Protein AF-A0A7C4C3L4-F1 (afdb_monomer_lite)

Structure (mmCIF, N/CA/C/O backbone):
data_AF-A0A7C4C3L4-F1
#
_entry.id   AF-A0A7C4C3L4-F1
#
loop_
_atom_site.group_PDB
_atom_site.id
_atom_site.type_symbol
_atom_site.label_atom_id
_atom_site.label_alt_id
_atom_site.label_comp_id
_atom_site.label_asym_id
_atom_site.label_entity_id
_atom_site.label_seq_id
_atom_site.pdbx_PDB_ins_code
_atom_site.Cartn_x
_atom_site.Cartn_y
_atom_site.Cartn_z
_atom_site.occupancy
_atom_site.B_iso_or_equiv
_atom_site.auth_seq_id
_atom_site.auth_comp_id
_atom_site.auth_asym_id
_atom_site.auth_atom_id
_atom_site.pdbx_PDB_model_num
ATOM 1 N N . MET A 1 1 ? 24.833 -6.394 -20.345 1.00 86.25 1 MET A N 1
ATOM 2 C CA . MET A 1 1 ? 25.361 -5.513 -19.273 1.00 86.25 1 MET A CA 1
ATOM 3 C C . MET A 1 1 ? 24.580 -5.797 -17.994 1.00 86.25 1 MET A C 1
ATOM 5 O O . MET A 1 1 ? 23.490 -6.349 -18.097 1.00 86.25 1 MET A O 1
ATOM 9 N N . LYS A 1 2 ? 25.102 -5.505 -16.797 1.00 94.12 2 LYS A N 1
ATOM 10 C CA . LYS A 1 2 ? 24.379 -5.805 -15.547 1.00 94.12 2 LYS A CA 1
ATOM 11 C C . LYS A 1 2 ? 23.429 -4.659 -15.186 1.00 94.12 2 LYS A C 1
ATOM 13 O O . LYS A 1 2 ? 23.844 -3.502 -15.165 1.00 94.12 2 LYS A O 1
ATOM 18 N N . CYS A 1 3 ? 22.164 -4.959 -14.901 1.00 95.06 3 CYS A N 1
ATOM 19 C CA . CYS A 1 3 ? 21.180 -3.950 -14.520 1.00 95.06 3 CYS A CA 1
ATOM 20 C C . CYS A 1 3 ? 21.350 -3.500 -13.059 1.00 95.06 3 CYS A C 1
ATOM 22 O O . CYS A 1 3 ? 21.380 -4.336 -12.158 1.00 95.06 3 CYS A O 1
ATOM 24 N N . ARG A 1 4 ? 21.362 -2.185 -12.802 1.00 93.88 4 ARG A N 1
ATOM 25 C CA . ARG A 1 4 ? 21.450 -1.596 -11.453 1.00 93.88 4 ARG A CA 1
ATOM 26 C C . ARG A 1 4 ? 20.210 -1.774 -10.584 1.00 93.88 4 ARG A C 1
ATOM 28 O O . ARG A 1 4 ? 20.298 -1.570 -9.384 1.00 93.88 4 ARG A O 1
ATOM 35 N N . VAL A 1 5 ? 19.057 -2.127 -11.142 1.00 92.12 5 VAL A N 1
ATOM 36 C CA . VAL A 1 5 ? 17.835 -2.337 -10.346 1.00 92.12 5 VAL A CA 1
ATOM 37 C C . VAL A 1 5 ? 17.670 -3.816 -10.022 1.00 92.12 5 VAL A C 1
ATOM 39 O O . VAL A 1 5 ? 17.575 -4.186 -8.859 1.00 92.12 5 VAL A O 1
ATOM 42 N N . CYS A 1 6 ? 17.674 -4.678 -11.044 1.00 90.69 6 CYS A N 1
ATOM 43 C CA . CYS A 1 6 ? 17.430 -6.105 -10.851 1.00 90.69 6 CYS A CA 1
ATOM 44 C C . CYS A 1 6 ? 18.675 -6.977 -10.676 1.00 90.69 6 CYS A C 1
ATOM 46 O O . CYS A 1 6 ? 18.546 -8.159 -10.371 1.00 90.69 6 CYS A O 1
ATOM 48 N N . GLY A 1 7 ? 19.872 -6.446 -10.930 1.00 91.94 7 GLY A N 1
ATOM 49 C CA . GLY A 1 7 ? 21.123 -7.206 -10.877 1.00 91.94 7 GLY A CA 1
ATOM 50 C C . GLY A 1 7 ? 21.314 -8.221 -12.009 1.00 91.94 7 GLY A C 1
ATOM 51 O O . GLY A 1 7 ? 22.346 -8.887 -12.045 1.00 91.94 7 GLY A O 1
ATOM 52 N N . GLN A 1 8 ? 20.360 -8.350 -12.936 1.00 92.44 8 GLN A N 1
ATOM 53 C CA . GLN A 1 8 ? 20.428 -9.310 -14.039 1.00 92.44 8 GLN A CA 1
ATOM 54 C C . GLN A 1 8 ? 21.234 -8.782 -15.219 1.00 92.44 8 GLN A C 1
ATOM 56 O O . GLN A 1 8 ? 21.276 -7.578 -15.472 1.00 92.44 8 GLN A O 1
ATOM 61 N N . ASN A 1 9 ? 21.807 -9.703 -15.993 1.00 94.31 9 ASN A N 1
ATOM 62 C CA . ASN A 1 9 ? 22.462 -9.378 -17.253 1.00 94.31 9 ASN A CA 1
ATOM 63 C C . ASN A 1 9 ? 21.421 -9.234 -18.366 1.00 94.31 9 ASN A C 1
ATOM 65 O O . ASN A 1 9 ? 20.885 -10.235 -18.837 1.00 94.31 9 ASN A O 1
ATOM 69 N N . LYS A 1 10 ? 21.139 -7.993 -18.762 1.00 92.81 10 LYS A N 1
ATOM 70 C CA . LYS A 1 10 ? 20.165 -7.629 -19.797 1.00 92.81 10 LYS A CA 1
ATOM 71 C C . LYS A 1 10 ? 20.668 -6.431 -20.602 1.00 92.81 10 LYS A C 1
ATOM 73 O O . LYS A 1 10 ? 21.589 -5.727 -20.174 1.00 92.81 10 LYS A O 1
ATOM 78 N N . ASP A 1 11 ? 20.071 -6.226 -21.766 1.00 92.62 11 ASP A N 1
ATOM 79 C CA . ASP A 1 11 ? 20.232 -4.983 -22.514 1.00 92.62 11 ASP A CA 1
ATOM 80 C C . ASP A 1 11 ? 19.373 -3.882 -21.887 1.00 92.62 11 ASP A C 1
ATOM 82 O O . ASP A 1 11 ? 18.443 -4.148 -21.116 1.00 92.62 11 ASP A O 1
ATOM 86 N N . GLY A 1 12 ? 19.750 -2.635 -22.145 1.00 93.62 12 GLY A N 1
ATOM 87 C CA . GLY A 1 12 ? 19.123 -1.487 -21.519 1.00 93.62 12 GLY A CA 1
ATOM 88 C C . GLY A 1 12 ? 19.868 -0.189 -21.781 1.00 93.62 12 GLY A C 1
ATOM 89 O O . GLY A 1 12 ? 20.824 -0.143 -22.556 1.00 93.62 12 GLY A O 1
ATOM 90 N N . ILE A 1 13 ? 19.422 0.860 -21.101 1.00 94.38 13 ILE A N 1
ATOM 91 C CA . ILE A 1 13 ? 19.986 2.205 -21.201 1.00 94.38 13 ILE A CA 1
ATOM 92 C C . ILE A 1 13 ? 21.163 2.310 -20.232 1.00 94.38 13 ILE A C 1
ATOM 94 O O . ILE A 1 13 ? 21.079 1.814 -19.105 1.00 94.38 13 ILE A O 1
ATOM 98 N N . ASP A 1 14 ? 22.244 2.970 -20.651 1.00 95.50 14 ASP A N 1
ATOM 99 C CA . ASP A 1 14 ? 23.355 3.313 -19.763 1.00 95.50 14 ASP A CA 1
ATOM 100 C C . ASP A 1 14 ? 22.834 4.008 -18.496 1.00 95.50 14 ASP A C 1
ATOM 102 O O . ASP A 1 14 ? 22.018 4.934 -18.553 1.00 95.50 14 ASP A O 1
ATOM 106 N N . PHE A 1 15 ? 23.282 3.544 -17.329 1.00 93.88 15 PHE A N 1
ATOM 107 C CA . PHE A 1 15 ? 22.742 4.028 -16.066 1.00 93.88 15 PHE A CA 1
ATOM 108 C C . PHE A 1 15 ? 23.000 5.524 -15.865 1.00 93.88 15 PHE A C 1
ATOM 110 O O . PHE A 1 15 ? 22.128 6.210 -15.337 1.00 93.88 15 PHE A O 1
ATOM 117 N N . ASN A 1 16 ? 24.150 6.043 -16.304 1.00 92.44 16 ASN A N 1
ATOM 118 C CA . ASN A 1 16 ? 24.488 7.459 -16.154 1.00 92.44 16 ASN A CA 1
ATOM 119 C C . ASN A 1 16 ? 23.657 8.347 -17.087 1.00 92.44 16 ASN A C 1
ATOM 121 O O . ASN A 1 16 ? 23.403 9.502 -16.756 1.00 92.44 16 ASN A O 1
ATOM 125 N N . GLN A 1 17 ? 23.213 7.815 -18.228 1.00 93.88 17 GLN A N 1
ATOM 126 C CA . GLN A 1 17 ? 22.274 8.503 -19.120 1.00 93.88 17 GLN A CA 1
ATOM 127 C C . GLN A 1 17 ? 20.845 8.499 -18.568 1.00 93.88 17 GLN A C 1
ATOM 129 O O . GLN A 1 17 ? 20.110 9.470 -18.738 1.00 93.88 17 GLN A O 1
ATOM 134 N N . TRP A 1 18 ? 20.440 7.412 -17.909 1.00 93.12 18 TRP A N 1
ATOM 135 C CA . TRP A 1 18 ? 19.096 7.285 -17.350 1.00 93.12 18 TRP A CA 1
ATOM 136 C C . TRP A 1 18 ? 18.914 8.041 -16.026 1.00 93.12 18 TRP A C 1
ATOM 138 O O . TRP A 1 18 ? 17.863 8.646 -15.783 1.00 93.12 18 TRP A O 1
ATOM 148 N N . VAL A 1 19 ? 19.909 7.985 -15.137 1.00 91.06 19 VAL A N 1
ATOM 149 C CA . VAL A 1 19 ? 19.786 8.510 -13.777 1.00 91.06 19 VAL A CA 1
ATOM 150 C C . VAL A 1 19 ? 19.770 10.037 -13.773 1.00 91.06 19 VAL A C 1
ATOM 152 O O . VAL A 1 19 ? 20.640 10.713 -14.316 1.00 91.06 19 VAL A O 1
ATOM 155 N N . LYS A 1 20 ? 18.762 10.610 -13.115 1.00 88.88 20 LYS A N 1
ATOM 156 C CA . LYS A 1 20 ? 18.655 12.062 -12.929 1.00 88.88 20 LYS A CA 1
ATOM 157 C C . LYS A 1 20 ? 19.462 12.500 -11.711 1.00 88.88 20 LYS A C 1
ATOM 159 O O . LYS A 1 20 ? 19.537 11.775 -10.724 1.00 88.88 20 LYS A O 1
ATOM 164 N N . GLN A 1 21 ? 19.939 13.745 -11.718 1.00 87.25 21 GLN A N 1
ATOM 165 C CA . GLN A 1 21 ? 20.621 14.349 -10.561 1.00 87.25 21 GLN A CA 1
ATOM 166 C C . GLN A 1 21 ? 19.771 14.336 -9.277 1.00 87.25 21 GLN A C 1
ATOM 168 O O . GLN A 1 21 ? 20.309 14.319 -8.178 1.00 87.25 21 GLN A O 1
ATOM 173 N N . THR A 1 22 ? 18.443 14.317 -9.409 1.00 86.25 22 THR A N 1
ATOM 174 C CA . THR A 1 22 ? 17.491 14.285 -8.290 1.00 86.25 22 THR A CA 1
ATOM 175 C C . THR A 1 22 ? 17.218 12.881 -7.745 1.00 86.25 22 THR A C 1
ATOM 177 O O . THR A 1 22 ? 16.401 12.732 -6.840 1.00 86.25 22 THR A O 1
ATOM 180 N N . PHE A 1 23 ? 17.814 11.831 -8.314 1.00 86.50 23 PHE A N 1
ATOM 181 C CA . PHE A 1 23 ? 17.646 10.475 -7.805 1.00 86.50 23 PHE A CA 1
ATOM 182 C C . PHE A 1 23 ? 18.411 10.329 -6.487 1.00 86.50 23 PHE A C 1
ATOM 184 O O . PHE A 1 23 ? 19.600 10.612 -6.438 1.00 86.50 23 PHE A O 1
ATOM 191 N N . THR A 1 24 ? 17.742 9.899 -5.418 1.00 86.25 24 THR A N 1
ATOM 192 C CA . THR A 1 24 ? 18.345 9.802 -4.075 1.00 86.25 24 THR A CA 1
ATOM 193 C C . THR A 1 24 ? 18.495 8.370 -3.567 1.00 86.25 24 THR A C 1
ATOM 195 O O . THR A 1 24 ? 19.222 8.144 -2.609 1.00 86.25 24 THR A O 1
ATOM 198 N N . ASN A 1 25 ? 17.862 7.391 -4.217 1.00 86.56 25 ASN A N 1
ATOM 199 C CA . ASN A 1 25 ? 17.752 6.016 -3.715 1.00 86.56 25 ASN A CA 1
ATOM 200 C C . ASN A 1 25 ? 18.867 5.099 -4.237 1.00 86.56 25 ASN A C 1
ATOM 202 O O . ASN A 1 25 ? 18.602 3.979 -4.677 1.00 86.56 25 ASN A O 1
ATOM 206 N N . TYR A 1 26 ? 20.104 5.598 -4.280 1.00 87.94 26 TYR A N 1
ATOM 207 C CA . TYR A 1 26 ? 21.253 4.819 -4.758 1.00 87.94 26 TYR A CA 1
ATOM 208 C C . TYR A 1 26 ? 21.553 3.613 -3.861 1.00 87.94 26 TYR A C 1
ATOM 210 O O . TYR A 1 26 ? 22.056 2.605 -4.344 1.00 87.94 26 TYR A O 1
ATOM 218 N N . ASP A 1 27 ? 21.204 3.705 -2.580 1.00 88.62 27 ASP A N 1
ATOM 219 C CA . ASP A 1 27 ? 21.307 2.645 -1.575 1.00 88.62 27 ASP A CA 1
ATOM 220 C C . ASP A 1 27 ? 20.425 1.425 -1.881 1.00 88.62 27 ASP A C 1
ATOM 222 O O . ASP A 1 27 ? 20.717 0.321 -1.427 1.00 88.62 27 ASP A O 1
ATOM 226 N N . LEU A 1 28 ? 19.368 1.611 -2.676 1.00 86.44 28 LEU A N 1
ATOM 227 C CA . LEU A 1 28 ? 18.453 0.548 -3.093 1.00 86.44 28 LEU A CA 1
ATOM 228 C C . LEU A 1 28 ? 18.854 -0.107 -4.422 1.00 86.44 28 LEU A C 1
ATOM 230 O O . LEU A 1 28 ? 18.155 -1.001 -4.898 1.00 86.44 28 LEU A O 1
ATOM 234 N N . LEU A 1 29 ? 19.942 0.352 -5.043 1.00 89.44 29 LEU A N 1
ATOM 235 C CA . LEU A 1 29 ? 20.434 -0.170 -6.311 1.00 89.44 29 LEU A CA 1
ATOM 236 C C . LEU A 1 29 ? 21.562 -1.185 -6.108 1.00 89.44 29 LEU A C 1
ATOM 238 O O . LEU A 1 29 ? 22.341 -1.140 -5.159 1.00 89.44 29 LEU A O 1
ATOM 242 N N . VAL A 1 30 ? 21.688 -2.080 -7.078 1.00 86.12 30 VAL A N 1
ATOM 243 C CA . VAL A 1 30 ? 22.818 -2.988 -7.242 1.00 86.12 30 VAL A CA 1
ATOM 244 C C . VAL A 1 30 ? 24.022 -2.176 -7.737 1.00 86.12 30 VAL A C 1
ATOM 246 O O . VAL A 1 30 ? 24.064 -1.736 -8.888 1.00 86.12 30 VAL A O 1
ATOM 249 N N . GLY A 1 31 ? 24.981 -1.938 -6.838 1.00 79.62 31 GLY A N 1
ATOM 250 C CA . GLY A 1 31 ? 26.066 -0.964 -7.024 1.00 79.62 31 GLY A CA 1
ATOM 251 C C . GLY A 1 31 ? 27.085 -1.270 -8.130 1.00 79.62 31 GLY A C 1
ATOM 252 O O . GLY A 1 31 ? 27.805 -0.365 -8.539 1.00 79.62 31 GLY A O 1
ATOM 253 N N . ASP A 1 32 ? 27.139 -2.502 -8.636 1.00 87.88 32 ASP A N 1
ATOM 254 C CA . ASP A 1 32 ? 28.059 -2.956 -9.691 1.00 87.88 32 ASP A CA 1
ATOM 255 C C . ASP A 1 32 ? 27.385 -3.121 -11.068 1.00 87.88 32 ASP A C 1
ATOM 257 O O . ASP A 1 32 ? 27.941 -3.762 -11.955 1.00 87.88 32 ASP A O 1
ATOM 261 N N . GLY A 1 33 ? 26.167 -2.601 -11.253 1.00 90.56 33 GLY A N 1
ATOM 262 C CA . GLY A 1 33 ? 25.530 -2.559 -12.572 1.00 90.56 33 GLY A CA 1
ATOM 263 C C . GLY A 1 33 ? 25.969 -1.356 -13.412 1.00 90.56 33 GLY A C 1
ATOM 264 O O . GLY A 1 33 ? 26.406 -0.341 -12.877 1.00 90.56 33 GLY A O 1
ATOM 265 N N . ASP A 1 34 ? 25.758 -1.429 -14.722 1.00 93.75 34 ASP A N 1
ATOM 266 C CA . ASP A 1 34 ? 26.117 -0.366 -15.679 1.00 93.75 34 ASP A CA 1
ATOM 267 C C . ASP A 1 34 ? 24.906 0.169 -16.450 1.00 93.75 34 ASP A C 1
ATOM 269 O O . ASP A 1 34 ? 24.967 1.240 -17.046 1.00 93.75 34 ASP A O 1
ATOM 273 N N . VAL A 1 35 ? 23.779 -0.550 -16.422 1.00 95.75 35 VAL A N 1
ATOM 274 C CA . VAL A 1 35 ? 22.568 -0.195 -17.176 1.00 95.75 35 VAL A CA 1
ATOM 275 C C . VAL A 1 35 ? 21.314 -0.227 -16.311 1.00 95.75 35 VAL A C 1
ATOM 277 O O . VAL A 1 35 ? 21.295 -0.816 -15.229 1.00 95.75 35 VAL A O 1
ATOM 280 N N . ILE A 1 36 ? 20.223 0.343 -16.808 1.00 95.00 36 ILE A N 1
ATOM 281 C CA . ILE A 1 36 ? 18.866 -0.031 -16.407 1.00 95.00 36 ILE A CA 1
ATOM 282 C C . ILE A 1 36 ? 18.219 -0.820 -17.548 1.00 95.00 36 ILE A C 1
ATOM 284 O O . ILE A 1 36 ? 18.166 -0.341 -18.677 1.00 95.00 36 ILE A O 1
ATOM 288 N N . CYS A 1 37 ? 17.765 -2.048 -17.282 1.00 95.00 37 CYS A N 1
ATOM 289 C CA . CYS A 1 37 ? 17.075 -2.834 -18.304 1.00 95.00 37 CYS A CA 1
ATOM 290 C C . CYS A 1 37 ? 15.656 -2.307 -18.536 1.00 95.00 37 CYS A C 1
ATOM 292 O O . CYS A 1 37 ? 15.067 -1.707 -17.631 1.00 95.00 37 CYS A O 1
ATOM 294 N N . ASP A 1 38 ? 15.094 -2.587 -19.712 1.00 93.06 38 ASP A N 1
ATOM 295 C CA . ASP A 1 38 ? 13.759 -2.115 -20.104 1.00 93.06 38 ASP A CA 1
ATOM 296 C C . ASP A 1 38 ? 12.668 -2.518 -19.096 1.00 93.06 38 ASP A C 1
ATOM 298 O O . ASP A 1 38 ? 11.835 -1.693 -18.719 1.00 93.06 38 ASP A O 1
ATOM 302 N N . ASP A 1 39 ? 12.729 -3.747 -18.568 1.00 91.88 39 ASP A N 1
ATOM 303 C CA . ASP A 1 39 ? 11.781 -4.247 -17.559 1.00 91.88 39 ASP A CA 1
ATOM 304 C C . ASP A 1 39 ? 11.782 -3.406 -16.275 1.00 91.88 39 ASP A C 1
ATOM 306 O O . ASP A 1 39 ? 10.749 -3.216 -15.632 1.00 91.88 39 ASP A O 1
ATOM 310 N N . CYS A 1 40 ? 12.959 -2.935 -15.858 1.00 93.06 40 CYS A N 1
ATOM 311 C CA . CYS A 1 40 ? 13.093 -2.101 -14.673 1.00 93.06 40 CYS A CA 1
ATOM 312 C C . CYS A 1 40 ? 12.737 -0.651 -14.988 1.00 93.06 40 CYS A C 1
ATOM 314 O O . CYS A 1 40 ? 12.027 -0.032 -14.198 1.00 93.06 40 CYS A O 1
ATOM 316 N N . ALA A 1 41 ? 13.184 -0.131 -16.136 1.00 93.56 41 ALA A N 1
ATOM 317 C CA . ALA A 1 41 ? 12.902 1.228 -16.590 1.00 93.56 41 ALA A CA 1
ATOM 318 C C . ALA A 1 41 ? 11.395 1.490 -16.720 1.00 93.56 41 ALA A C 1
ATOM 320 O O . ALA A 1 41 ? 10.932 2.570 -16.352 1.00 93.56 41 ALA A O 1
ATOM 321 N N . PHE A 1 42 ? 10.626 0.478 -17.130 1.00 93.88 42 PHE A N 1
ATOM 322 C CA . PHE A 1 42 ? 9.166 0.511 -17.199 1.00 93.88 42 PHE A CA 1
ATOM 323 C C . PHE A 1 42 ? 8.500 1.046 -15.918 1.00 93.88 42 PHE A C 1
ATOM 325 O O . PHE A 1 42 ? 7.612 1.894 -15.979 1.00 93.88 42 PHE A O 1
ATOM 332 N N . TRP A 1 43 ? 8.959 0.620 -14.737 1.00 93.88 43 TRP A N 1
ATOM 333 C CA . TRP A 1 43 ? 8.375 1.038 -13.453 1.00 93.88 43 TRP A CA 1
ATOM 334 C C . TRP A 1 43 ? 8.712 2.480 -13.049 1.00 93.88 43 TRP A C 1
ATOM 336 O O . TRP A 1 43 ? 8.125 3.025 -12.106 1.00 93.88 43 TRP A O 1
ATOM 346 N N . PHE A 1 44 ? 9.647 3.109 -13.762 1.00 93.19 44 PHE A N 1
ATOM 347 C CA . PHE A 1 44 ? 10.031 4.504 -13.580 1.00 93.19 44 PHE A CA 1
ATOM 348 C C . PHE A 1 44 ? 9.374 5.450 -14.588 1.00 93.19 44 PHE A C 1
ATOM 350 O O . PHE A 1 44 ? 9.616 6.657 -14.537 1.00 93.19 44 PHE A O 1
ATOM 357 N N . ASP A 1 45 ? 8.522 4.929 -15.472 1.00 92.44 45 ASP A N 1
ATOM 358 C CA . ASP A 1 45 ? 7.916 5.720 -16.531 1.00 92.44 45 ASP A CA 1
ATOM 359 C C . ASP A 1 45 ? 6.999 6.829 -15.977 1.00 92.44 45 ASP A C 1
ATOM 361 O O . ASP A 1 45 ? 6.140 6.628 -15.107 1.00 92.44 45 ASP A O 1
ATOM 365 N N . GLN A 1 46 ? 7.219 8.038 -16.490 1.00 92.44 46 GLN A N 1
ATOM 366 C CA . GLN A 1 46 ? 6.506 9.264 -16.133 1.00 92.44 46 GLN A CA 1
ATOM 367 C C . GLN A 1 46 ? 5.428 9.631 -17.164 1.00 92.44 46 GLN A C 1
ATOM 369 O O . GLN A 1 46 ? 4.661 10.569 -16.942 1.00 92.44 46 GLN A O 1
ATOM 374 N N . ALA A 1 47 ? 5.368 8.914 -18.284 1.00 94.19 47 ALA A N 1
ATOM 375 C CA . ALA A 1 47 ? 4.398 9.104 -19.351 1.00 94.19 47 ALA A CA 1
ATOM 376 C C . ALA A 1 47 ? 4.039 7.745 -19.978 1.00 94.19 47 ALA A C 1
ATOM 378 O O . ALA A 1 47 ? 4.199 7.535 -21.176 1.00 94.19 47 ALA A O 1
ATOM 379 N N . SER A 1 48 ? 3.521 6.826 -19.159 1.00 95.62 48 SER A N 1
ATOM 380 C CA . SER A 1 48 ? 3.194 5.468 -19.590 1.00 95.62 48 SER A CA 1
ATOM 381 C C . SER A 1 48 ? 1.875 5.403 -20.358 1.00 95.62 48 SER A C 1
ATOM 383 O O . SER A 1 48 ? 0.791 5.597 -19.793 1.00 95.62 48 SER A O 1
ATOM 385 N N . GLU A 1 49 ? 1.972 5.072 -21.646 1.00 95.00 49 GLU A N 1
ATOM 386 C CA . GLU A 1 49 ? 0.830 4.734 -22.506 1.00 95.00 49 GLU A CA 1
ATOM 387 C C . GLU A 1 49 ? 0.194 3.389 -22.129 1.00 95.00 49 GLU A C 1
ATOM 389 O O . GLU A 1 49 ? -1.009 3.190 -22.286 1.00 95.00 49 GLU A O 1
ATOM 394 N N . GLU A 1 50 ? 0.989 2.446 -21.626 1.00 93.69 50 GLU A N 1
ATOM 395 C CA . GLU A 1 50 ? 0.482 1.141 -21.197 1.00 93.69 50 GLU A CA 1
ATOM 396 C C . GLU A 1 50 ? -0.428 1.299 -19.974 1.00 93.69 50 GLU A C 1
ATOM 398 O O . GLU A 1 50 ? -1.557 0.802 -19.949 1.00 93.69 50 GLU A O 1
ATOM 403 N N . LEU A 1 51 ? 0.024 2.074 -18.983 1.00 94.56 51 LEU A N 1
ATOM 404 C CA . LEU A 1 51 ? -0.796 2.423 -17.829 1.00 94.56 51 LEU A CA 1
ATOM 405 C C . LEU A 1 51 ? -2.064 3.160 -18.266 1.00 94.56 51 LEU A C 1
ATOM 407 O O . LEU A 1 51 ? -3.152 2.811 -17.816 1.00 94.56 51 LEU A O 1
ATOM 411 N N . GLN A 1 52 ? -1.935 4.129 -19.177 1.00 94.88 52 GLN A N 1
ATOM 412 C CA . GLN A 1 52 ? -3.062 4.867 -19.745 1.00 94.88 52 GLN A CA 1
ATOM 413 C C . GLN A 1 52 ? -4.137 3.937 -20.323 1.00 94.88 52 GLN A C 1
ATOM 415 O O . GLN A 1 52 ? -5.311 4.098 -19.986 1.00 94.88 52 GLN A O 1
ATOM 420 N N . LYS A 1 53 ? -3.745 2.965 -21.158 1.00 94.06 53 LYS A N 1
ATOM 421 C CA . LYS A 1 53 ? -4.666 1.988 -21.762 1.00 94.06 53 LYS A CA 1
ATOM 422 C C . LYS A 1 53 ? -5.376 1.160 -20.694 1.00 94.06 53 LYS A C 1
ATOM 424 O O . LYS A 1 53 ? -6.589 0.989 -20.765 1.00 94.06 53 LYS A O 1
ATOM 429 N N . ARG A 1 54 ? -4.644 0.703 -19.674 1.00 93.88 54 ARG A N 1
ATOM 430 C CA . ARG A 1 54 ? -5.194 -0.121 -18.584 1.00 93.88 54 ARG A CA 1
ATOM 431 C C . ARG A 1 54 ? -6.167 0.629 -17.681 1.00 93.88 54 ARG A C 1
ATOM 433 O O . ARG A 1 54 ? -7.125 0.031 -17.203 1.00 93.88 54 ARG A O 1
ATOM 440 N N . VAL A 1 55 ? -5.928 1.916 -17.432 1.00 93.31 55 VAL A N 1
ATOM 441 C CA . VAL A 1 55 ? -6.799 2.734 -16.568 1.00 93.31 55 VAL A CA 1
ATOM 442 C C . VAL A 1 55 ? -7.851 3.537 -17.340 1.00 93.31 55 VAL A C 1
ATOM 444 O O . VAL A 1 55 ? -8.636 4.249 -16.716 1.00 93.31 55 VAL A O 1
ATOM 447 N N . GLY A 1 56 ? -7.872 3.441 -18.675 1.00 92.81 56 GLY A N 1
ATOM 448 C CA . GLY A 1 56 ? -8.848 4.115 -19.533 1.00 92.81 56 GLY A CA 1
ATOM 449 C C . GLY A 1 56 ? -8.797 5.642 -19.433 1.00 92.81 56 GLY A C 1
ATOM 450 O O . GLY A 1 56 ? -9.836 6.281 -19.290 1.00 92.81 56 GLY A O 1
ATOM 451 N N . LYS A 1 57 ? -7.595 6.233 -19.434 1.00 92.69 57 LYS A N 1
ATOM 452 C CA . LYS A 1 57 ? -7.402 7.695 -19.354 1.00 92.69 57 LYS A CA 1
ATOM 453 C C . LYS A 1 57 ? -6.999 8.292 -20.703 1.00 92.69 57 LYS A C 1
ATOM 455 O O . LYS A 1 57 ? -6.401 7.626 -21.541 1.00 92.69 57 LYS A O 1
ATOM 460 N N . ASP A 1 58 ? -7.253 9.586 -20.883 1.00 91.31 58 ASP A N 1
ATOM 461 C CA . ASP A 1 58 ? -6.970 10.281 -22.153 1.00 91.31 58 ASP A CA 1
ATOM 462 C C . ASP A 1 58 ? -5.496 10.652 -22.339 1.00 91.31 58 ASP A C 1
ATOM 464 O O . ASP A 1 58 ? -5.053 10.934 -23.450 1.00 91.31 58 ASP A O 1
ATOM 468 N N . LYS A 1 59 ? -4.724 10.680 -21.248 1.00 93.88 59 LYS A N 1
ATOM 469 C CA . LYS A 1 59 ? -3.318 11.100 -21.249 1.00 93.88 59 LYS A CA 1
ATOM 470 C C . LYS A 1 59 ? -2.418 10.009 -20.676 1.00 93.88 59 LYS A C 1
ATOM 472 O O . LYS A 1 59 ? -2.864 9.305 -19.762 1.00 93.88 59 LYS A O 1
ATOM 477 N N . PRO A 1 60 ? -1.151 9.926 -21.116 1.00 94.81 60 PRO A N 1
ATOM 478 C CA . PRO A 1 60 ? -0.151 9.080 -20.483 1.00 94.81 60 PRO A CA 1
ATOM 479 C C . PRO A 1 60 ? -0.069 9.327 -18.977 1.00 94.81 60 PRO A C 1
ATOM 481 O O . PRO A 1 60 ? -0.193 10.461 -18.506 1.00 94.81 60 PRO A O 1
ATOM 484 N N . GLN A 1 61 ? 0.098 8.250 -18.215 1.00 95.88 61 GLN A N 1
ATOM 485 C CA . GLN A 1 61 ? 0.035 8.282 -16.756 1.00 95.88 61 GLN A CA 1
ATOM 486 C C . GLN A 1 61 ? 1.415 8.038 -16.139 1.00 95.88 61 GLN A C 1
ATOM 488 O O . GLN A 1 61 ? 2.242 7.316 -16.690 1.00 95.88 61 GLN A O 1
ATOM 493 N N . ARG A 1 62 ? 1.662 8.619 -14.964 1.00 95.00 62 ARG A N 1
ATOM 494 C CA . ARG A 1 62 ? 2.885 8.377 -14.186 1.00 95.00 62 ARG A CA 1
ATOM 495 C C . ARG A 1 62 ? 2.726 7.104 -13.369 1.00 95.00 62 ARG A C 1
ATOM 497 O O . ARG A 1 62 ? 1.757 7.013 -12.617 1.00 95.00 62 ARG A O 1
ATOM 504 N N . MET A 1 63 ? 3.690 6.183 -13.443 1.00 94.50 63 MET A N 1
ATOM 505 C CA . MET A 1 63 ? 3.644 4.931 -12.671 1.00 94.50 63 MET A CA 1
ATOM 506 C C . MET A 1 63 ? 3.478 5.198 -11.172 1.00 94.50 63 MET A C 1
ATOM 508 O O . MET A 1 63 ? 2.547 4.707 -10.551 1.00 94.50 63 MET A O 1
ATOM 512 N N . GLN A 1 64 ? 4.297 6.092 -10.616 1.00 94.06 64 GLN A N 1
ATOM 513 C CA . GLN A 1 64 ? 4.289 6.454 -9.193 1.00 94.06 64 GLN A CA 1
ATOM 514 C C . GLN A 1 64 ? 2.931 6.903 -8.627 1.00 94.06 64 GLN A C 1
ATOM 516 O O . GLN A 1 64 ? 2.732 6.797 -7.422 1.00 94.06 64 GLN A O 1
ATOM 521 N N . ASN A 1 65 ? 1.997 7.381 -9.460 1.00 94.44 65 ASN A N 1
ATOM 522 C CA . ASN A 1 65 ? 0.687 7.855 -9.005 1.00 94.44 65 ASN A CA 1
ATOM 523 C C . ASN A 1 65 ? -0.279 6.713 -8.645 1.00 94.44 65 ASN A C 1
ATOM 525 O O . ASN A 1 65 ? -1.348 6.972 -8.088 1.00 94.44 65 ASN A O 1
ATOM 529 N N . TYR A 1 66 ? 0.059 5.473 -8.993 1.00 96.12 66 TYR A N 1
ATOM 530 C CA . TYR A 1 66 ? -0.813 4.319 -8.836 1.00 96.12 66 TYR A CA 1
ATOM 531 C C . TYR A 1 66 ? -0.217 3.316 -7.853 1.00 96.12 66 TYR A C 1
ATOM 533 O O . TYR A 1 66 ? 0.993 3.196 -7.674 1.00 96.12 66 TYR A O 1
ATOM 541 N N . SER A 1 67 ? -1.107 2.569 -7.212 1.00 97.44 67 SER A N 1
ATOM 542 C CA . SER A 1 67 ? -0.743 1.316 -6.566 1.00 97.44 67 SER A CA 1
ATOM 543 C C . SER A 1 67 ? -0.686 0.221 -7.628 1.00 97.44 67 SER A C 1
ATOM 545 O O . SER A 1 67 ? -1.509 0.201 -8.544 1.00 97.44 67 SER A O 1
ATOM 547 N N . HIS A 1 68 ? 0.265 -0.697 -7.522 1.00 97.69 68 HIS A N 1
ATOM 548 C CA . HIS A 1 68 ? 0.467 -1.770 -8.488 1.00 97.69 68 HIS A CA 1
ATOM 549 C C . HIS A 1 68 ? 0.369 -3.120 -7.792 1.00 97.69 68 HIS A C 1
ATOM 551 O O . HIS A 1 68 ? 1.048 -3.365 -6.793 1.00 97.69 68 HIS A O 1
ATOM 557 N N . PHE A 1 69 ? -0.456 -3.996 -8.355 1.00 97.56 69 PHE A N 1
ATOM 558 C CA . PHE A 1 69 ? -0.611 -5.371 -7.908 1.00 97.56 69 PHE A CA 1
ATOM 559 C C . PHE A 1 69 ? -0.283 -6.331 -9.046 1.00 97.56 69 PHE A C 1
ATOM 561 O O . PHE A 1 69 ? -0.553 -6.019 -10.205 1.00 97.56 69 PHE A O 1
ATOM 568 N N . ILE A 1 70 ? 0.280 -7.491 -8.724 1.00 96.12 70 ILE A N 1
ATOM 569 C CA . ILE A 1 70 ? 0.401 -8.615 -9.655 1.00 96.12 70 ILE A CA 1
ATOM 570 C C . ILE A 1 70 ? -0.307 -9.808 -9.030 1.00 96.12 70 ILE A C 1
ATOM 572 O O . ILE A 1 70 ? 0.056 -10.224 -7.930 1.00 96.12 70 ILE A O 1
ATOM 576 N N . LEU A 1 71 ? -1.311 -10.347 -9.715 1.00 94.38 71 LEU A N 1
ATOM 577 C CA . LEU A 1 71 ? -2.082 -11.501 -9.261 1.00 94.38 71 LEU A CA 1
ATOM 578 C C . LEU A 1 71 ? -2.235 -12.485 -10.420 1.00 94.38 71 LEU A C 1
ATOM 580 O O . LEU A 1 71 ? -2.754 -12.120 -11.469 1.00 94.38 71 LEU A O 1
ATOM 584 N N . GLY A 1 72 ? -1.754 -13.719 -10.248 1.00 91.06 72 GLY A N 1
ATOM 585 C CA . GLY A 1 72 ? -1.783 -14.727 -11.314 1.00 91.06 72 GLY A CA 1
ATOM 586 C C . GLY A 1 72 ? -1.034 -14.278 -12.574 1.00 91.06 72 GLY A C 1
ATOM 587 O O . GLY A 1 72 ? -1.502 -14.514 -13.683 1.00 91.06 72 GLY A O 1
ATOM 588 N N . GLY A 1 73 ? 0.084 -13.566 -12.406 1.00 90.69 73 GLY A N 1
ATOM 589 C CA . GLY A 1 73 ? 0.834 -12.947 -13.504 1.00 90.69 73 GLY A CA 1
ATOM 590 C C . GLY A 1 73 ? 0.190 -11.712 -14.156 1.00 90.69 73 GLY A C 1
ATOM 591 O O . GLY A 1 73 ? 0.840 -11.063 -14.976 1.00 90.69 73 GLY A O 1
ATOM 592 N N . GLU A 1 74 ? -1.039 -11.333 -13.796 1.00 93.31 74 GLU A N 1
ATOM 593 C CA . GLU A 1 74 ? -1.696 -10.145 -14.342 1.00 93.31 74 GLU A CA 1
ATOM 594 C C . GLU A 1 74 ? -1.330 -8.890 -13.545 1.00 93.31 74 GLU A C 1
ATOM 596 O O . GLU A 1 74 ? -1.487 -8.842 -12.324 1.00 93.31 74 GLU A O 1
ATOM 601 N N . TRP A 1 75 ? -0.880 -7.843 -14.242 1.00 95.69 75 TRP A N 1
ATOM 602 C CA . TRP A 1 75 ? -0.630 -6.538 -13.636 1.00 95.69 75 TRP A CA 1
ATOM 603 C C . TRP A 1 75 ? -1.906 -5.690 -13.534 1.00 95.69 75 TRP A C 1
ATOM 605 O O . TRP A 1 75 ? -2.506 -5.295 -14.536 1.00 95.69 75 TRP A O 1
ATOM 615 N N . ILE A 1 76 ? -2.266 -5.334 -12.303 1.00 96.88 76 ILE A N 1
ATOM 616 C CA . ILE A 1 76 ? -3.471 -4.585 -11.958 1.00 96.88 76 ILE A CA 1
ATOM 617 C C . ILE A 1 76 ? -3.064 -3.243 -11.324 1.00 96.88 76 ILE A C 1
ATOM 619 O O . ILE A 1 76 ? -2.743 -3.192 -10.131 1.00 96.88 76 ILE A O 1
ATOM 623 N N . PRO A 1 77 ? -3.058 -2.133 -12.088 1.00 96.94 77 PRO A N 1
ATOM 624 C CA . PRO A 1 77 ? -2.906 -0.799 -11.521 1.00 96.94 77 PRO A CA 1
ATOM 625 C C . PRO A 1 77 ? -4.203 -0.349 -10.832 1.00 96.94 77 PRO A C 1
ATOM 627 O O . PRO A 1 77 ? -5.314 -0.583 -11.319 1.00 96.94 77 PRO A O 1
ATOM 630 N N . VAL A 1 78 ? -4.063 0.312 -9.684 1.00 96.75 78 VAL A N 1
ATOM 631 C CA . VAL A 1 78 ? -5.178 0.773 -8.850 1.00 96.75 78 VAL A CA 1
ATOM 632 C C . VAL A 1 78 ? -4.908 2.201 -8.385 1.00 96.75 78 VAL A C 1
ATOM 634 O O . VAL A 1 78 ? -3.869 2.491 -7.793 1.00 96.75 78 VAL A O 1
ATOM 637 N N . GLY A 1 79 ? -5.836 3.114 -8.671 1.00 93.88 79 GLY A N 1
ATOM 638 C CA . GLY A 1 79 ? -5.739 4.502 -8.219 1.00 93.88 79 GLY A CA 1
ATOM 639 C C . GLY A 1 79 ? -6.001 4.632 -6.716 1.00 93.88 79 GLY A C 1
ATOM 640 O O . GLY A 1 79 ? -6.710 3.814 -6.134 1.00 93.88 79 GLY A O 1
ATOM 641 N N . LYS A 1 80 ? -5.479 5.693 -6.089 1.00 89.25 80 LYS A N 1
ATOM 642 C CA . LYS A 1 80 ? -5.602 5.960 -4.640 1.00 89.25 80 LYS A CA 1
ATOM 643 C C . LYS A 1 80 ? -7.043 5.892 -4.102 1.00 89.25 80 LYS A C 1
ATOM 645 O O . LYS A 1 80 ? -7.253 5.428 -2.983 1.00 89.25 80 LYS A O 1
ATOM 650 N N . GLY A 1 81 ? -8.023 6.357 -4.881 1.00 89.06 81 GLY A N 1
ATOM 651 C CA . GLY A 1 81 ? -9.437 6.373 -4.480 1.00 89.06 81 GLY A CA 1
ATOM 652 C C . GLY A 1 81 ? -10.097 4.988 -4.442 1.00 89.06 81 GLY A C 1
ATOM 653 O O . GLY A 1 81 ? -11.077 4.784 -3.724 1.00 89.06 81 GLY A O 1
ATOM 654 N N . ASP A 1 82 ? -9.545 4.002 -5.150 1.00 93.06 82 ASP A N 1
ATOM 655 C CA . ASP A 1 82 ? -10.157 2.681 -5.305 1.00 93.06 82 ASP A CA 1
ATOM 656 C C . ASP A 1 82 ? -9.705 1.700 -4.208 1.00 93.06 82 ASP A C 1
ATOM 658 O O . ASP A 1 82 ? -9.142 0.627 -4.442 1.00 93.06 82 ASP A O 1
ATOM 662 N N . LYS A 1 83 ? -9.939 2.105 -2.954 1.00 94.00 83 LYS A N 1
ATOM 663 C CA . LYS A 1 83 ? -9.553 1.327 -1.766 1.00 94.00 83 LYS A CA 1
ATOM 664 C C . LYS A 1 83 ? -10.288 -0.004 -1.670 1.00 94.00 83 LYS A C 1
ATOM 666 O O . LYS A 1 83 ? -9.744 -0.950 -1.113 1.00 94.00 83 LYS A O 1
ATOM 671 N N . ASP A 1 84 ? -11.500 -0.102 -2.215 1.00 94.06 84 ASP A N 1
ATOM 672 C CA . ASP A 1 84 ? -12.249 -1.361 -2.200 1.00 94.06 84 ASP A CA 1
ATOM 673 C C . ASP A 1 84 ? -11.612 -2.386 -3.128 1.00 94.06 84 ASP A C 1
ATOM 675 O O . ASP A 1 84 ? -11.468 -3.543 -2.736 1.00 94.06 84 ASP A O 1
ATOM 679 N N . LYS A 1 85 ? -11.137 -1.969 -4.308 1.00 95.62 85 LYS A N 1
ATOM 680 C CA . LYS A 1 85 ? -10.348 -2.850 -5.169 1.00 95.62 85 LYS A CA 1
ATOM 681 C C . LYS A 1 85 ? -9.049 -3.278 -4.493 1.00 95.62 85 LYS A C 1
ATOM 683 O O . LYS A 1 85 ? -8.728 -4.460 -4.537 1.00 95.62 85 LYS A O 1
ATOM 688 N N . MET A 1 86 ? -8.345 -2.373 -3.803 1.00 96.81 86 MET A N 1
ATOM 689 C CA . MET A 1 86 ? -7.151 -2.746 -3.025 1.00 96.81 86 MET A CA 1
ATOM 690 C C . MET A 1 86 ? -7.474 -3.756 -1.915 1.00 96.81 86 MET A C 1
ATOM 692 O O . MET A 1 86 ? -6.753 -4.738 -1.761 1.00 96.81 86 MET A O 1
ATOM 696 N N . LYS A 1 87 ? -8.569 -3.549 -1.166 1.00 96.25 87 LYS A N 1
ATOM 697 C CA . LYS A 1 87 ? -9.034 -4.494 -0.139 1.00 96.25 87 LYS A CA 1
ATOM 698 C C . LYS A 1 87 ? -9.300 -5.869 -0.745 1.00 96.25 87 LYS A C 1
ATOM 700 O O . LYS A 1 87 ? -8.763 -6.844 -0.237 1.00 96.25 87 LYS A O 1
ATOM 705 N N . ARG A 1 88 ? -10.058 -5.942 -1.844 1.00 96.00 88 ARG A N 1
ATOM 706 C CA . ARG A 1 88 ? -10.351 -7.209 -2.536 1.00 96.00 88 ARG A CA 1
ATOM 707 C C . ARG A 1 88 ? -9.074 -7.911 -2.988 1.00 96.00 88 ARG A C 1
ATOM 709 O O . ARG A 1 88 ? -8.891 -9.078 -2.687 1.00 96.00 88 ARG A O 1
ATOM 716 N N . LEU A 1 89 ? -8.147 -7.186 -3.617 1.00 96.56 89 LEU A N 1
ATOM 717 C CA . LEU A 1 89 ? -6.872 -7.754 -4.073 1.00 96.56 89 LEU A CA 1
ATOM 718 C C . LEU A 1 89 ? -6.010 -8.307 -2.934 1.00 96.56 89 LEU A C 1
ATOM 720 O O . LEU A 1 89 ? -5.256 -9.245 -3.153 1.00 96.56 89 LEU A O 1
ATOM 724 N N . LEU A 1 90 ? -6.087 -7.724 -1.736 1.00 96.94 90 LEU A N 1
ATOM 725 C CA . LEU A 1 90 ? -5.328 -8.204 -0.583 1.00 96.94 90 LEU A CA 1
ATOM 726 C C . LEU A 1 90 ? -6.034 -9.328 0.174 1.00 96.94 90 LEU A C 1
ATOM 728 O O . LEU A 1 90 ? -5.349 -10.171 0.744 1.00 96.94 90 LEU A O 1
ATOM 732 N N . LEU A 1 91 ? -7.367 -9.318 0.229 1.00 95.94 91 LEU A N 1
ATOM 733 C CA . LEU A 1 91 ? -8.163 -10.141 1.144 1.00 95.94 91 LEU A CA 1
ATOM 734 C C . LEU A 1 91 ? -8.896 -11.307 0.482 1.00 95.94 91 LEU A C 1
ATOM 736 O O . LEU A 1 91 ? -9.280 -12.239 1.194 1.00 95.94 91 LEU A O 1
ATOM 740 N N . ASP A 1 92 ? -9.136 -11.237 -0.825 1.00 92.81 92 ASP A N 1
ATOM 741 C CA . ASP A 1 92 ? -9.944 -12.215 -1.541 1.00 92.81 92 ASP A CA 1
ATOM 742 C C . ASP A 1 92 ? -9.041 -13.162 -2.337 1.00 92.81 92 ASP A C 1
ATOM 744 O O . ASP A 1 92 ? -8.214 -12.739 -3.141 1.00 92.81 92 ASP A O 1
ATOM 748 N N . GLY A 1 93 ? -9.229 -14.467 -2.137 1.00 91.50 93 GLY A N 1
ATOM 749 C CA . GLY A 1 93 ? -8.474 -15.493 -2.854 1.00 91.50 93 GLY A CA 1
ATOM 750 C C . GLY A 1 93 ? -6.978 -15.489 -2.525 1.00 91.50 93 GLY A C 1
ATOM 751 O O . GLY A 1 93 ? -6.574 -15.241 -1.388 1.00 91.50 93 GLY A O 1
ATOM 752 N N . ALA A 1 94 ? -6.160 -15.818 -3.526 1.00 93.00 94 ALA A N 1
ATOM 753 C CA . ALA A 1 94 ? -4.713 -15.899 -3.370 1.00 93.00 94 ALA A CA 1
ATOM 754 C C . ALA A 1 94 ? -4.093 -14.511 -3.165 1.00 93.00 94 ALA A C 1
ATOM 756 O O . ALA A 1 94 ? -4.456 -13.544 -3.832 1.00 93.00 94 ALA A O 1
ATOM 757 N N . PHE A 1 95 ? -3.106 -14.439 -2.279 1.00 96.31 95 PHE A N 1
ATOM 758 C CA . PHE A 1 95 ? -2.352 -13.223 -2.025 1.00 96.31 95 PHE A CA 1
ATOM 759 C C . PHE A 1 95 ? -1.550 -12.811 -3.273 1.00 96.31 95 PHE A C 1
ATOM 761 O O . PHE A 1 95 ? -0.977 -13.676 -3.948 1.00 96.31 95 PHE A O 1
ATOM 768 N N . PRO A 1 96 ? -1.480 -11.507 -3.595 1.00 96.69 96 PRO A N 1
ATOM 769 C CA . PRO A 1 96 ? -0.810 -11.030 -4.796 1.00 96.69 96 PRO A CA 1
ATOM 770 C C . PRO A 1 96 ? 0.694 -11.315 -4.757 1.00 96.69 96 PRO A C 1
ATOM 772 O O . PRO A 1 96 ? 1.369 -11.101 -3.745 1.00 96.69 96 PRO A O 1
ATOM 775 N N . GLU A 1 97 ? 1.231 -11.733 -5.902 1.00 96.12 97 GLU A N 1
ATOM 776 C CA . GLU A 1 97 ? 2.663 -11.949 -6.126 1.00 96.12 97 GLU A CA 1
ATOM 777 C C . GLU A 1 97 ? 3.464 -10.660 -5.952 1.00 96.12 97 GLU A C 1
ATOM 779 O O . GLU A 1 97 ? 4.634 -10.704 -5.590 1.00 96.12 97 GLU A O 1
ATOM 784 N N . LEU A 1 98 ? 2.847 -9.505 -6.195 1.00 96.50 98 LEU A N 1
ATOM 785 C CA . LEU A 1 98 ? 3.428 -8.201 -5.911 1.00 96.50 98 LEU A CA 1
ATOM 786 C C . LEU A 1 98 ? 2.325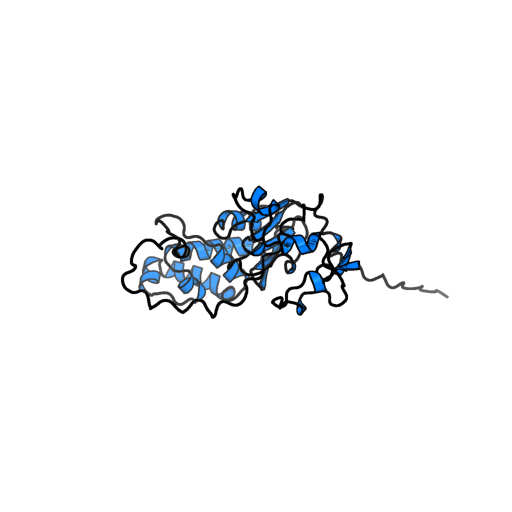 -7.259 -5.447 1.00 96.50 98 LEU A C 1
ATOM 788 O O . LEU A 1 98 ? 1.270 -7.197 -6.070 1.00 96.50 98 LEU A O 1
ATOM 792 N N . ALA A 1 99 ? 2.580 -6.503 -4.385 1.00 97.62 99 ALA A N 1
ATOM 793 C CA . ALA A 1 99 ? 1.694 -5.446 -3.920 1.00 97.62 99 ALA A CA 1
ATOM 794 C C . ALA A 1 99 ? 2.526 -4.226 -3.521 1.00 97.62 99 ALA A C 1
ATOM 796 O O . ALA A 1 99 ? 3.294 -4.276 -2.560 1.00 97.62 99 ALA A O 1
ATOM 797 N N . ALA A 1 100 ? 2.373 -3.135 -4.267 1.00 97.75 100 ALA A N 1
ATOM 798 C CA . ALA A 1 100 ? 2.986 -1.844 -3.991 1.00 97.75 100 ALA A CA 1
ATOM 799 C C . ALA A 1 100 ? 1.891 -0.778 -3.920 1.00 97.75 100 ALA A C 1
ATOM 801 O O . ALA A 1 100 ? 1.235 -0.496 -4.919 1.00 97.75 100 ALA A O 1
ATOM 802 N N . ILE A 1 101 ? 1.676 -0.201 -2.743 1.00 97.44 101 ILE A N 1
ATOM 803 C CA . ILE A 1 101 ? 0.585 0.731 -2.463 1.00 97.44 101 ILE A CA 1
ATOM 804 C C . ILE A 1 101 ? 1.148 2.135 -2.278 1.00 97.44 101 ILE A C 1
ATOM 806 O O . ILE A 1 101 ? 1.918 2.392 -1.350 1.00 97.44 101 ILE A O 1
ATOM 810 N N . ALA A 1 102 ? 0.727 3.035 -3.165 1.00 94.69 102 ALA A N 1
ATOM 811 C CA . ALA A 1 102 ? 1.067 4.451 -3.140 1.00 94.69 102 ALA A CA 1
ATOM 812 C C . ALA A 1 102 ? -0.041 5.256 -2.445 1.00 94.69 102 ALA A C 1
ATOM 814 O O . ALA A 1 102 ? -1.210 5.192 -2.829 1.00 94.69 102 ALA A O 1
ATOM 815 N N . VAL A 1 103 ? 0.337 6.046 -1.439 1.00 91.94 103 VAL A N 1
ATOM 816 C CA . VAL A 1 103 ? -0.555 6.940 -0.684 1.00 91.94 103 VAL A CA 1
ATOM 817 C C . VAL A 1 103 ? -0.460 8.371 -1.220 1.00 91.94 103 VAL A C 1
ATOM 819 O O . VAL A 1 103 ? -1.478 9.053 -1.370 1.00 91.94 103 VAL A O 1
ATOM 822 N N . SER A 1 104 ? 0.760 8.822 -1.516 1.00 89.50 104 SER A N 1
ATOM 823 C CA . SER A 1 104 ? 1.092 10.181 -1.967 1.00 89.50 104 SER A CA 1
ATOM 824 C C . SER A 1 104 ? 1.204 10.323 -3.487 1.00 89.50 104 SER A C 1
ATOM 826 O O . SER A 1 104 ? 1.016 11.415 -4.016 1.00 89.50 104 SER A O 1
ATOM 828 N N . GLY A 1 105 ? 1.538 9.240 -4.193 1.00 88.62 105 GLY A N 1
ATOM 829 C CA . GLY A 1 105 ? 1.820 9.264 -5.630 1.00 88.62 105 GLY A CA 1
ATOM 830 C C . GLY A 1 105 ? 3.195 9.843 -6.011 1.00 88.62 105 GLY A C 1
ATOM 831 O O . GLY A 1 105 ? 3.495 10.051 -7.186 1.00 88.62 105 GLY A O 1
ATOM 832 N N . GLN A 1 106 ? 4.041 10.162 -5.028 1.00 88.44 106 GLN A N 1
ATOM 833 C CA . GLN A 1 106 ? 5.285 10.907 -5.258 1.00 88.44 106 GLN A CA 1
ATOM 834 C C . GLN A 1 106 ? 6.504 10.015 -5.511 1.00 88.44 106 GLN A C 1
ATOM 836 O O . GLN A 1 106 ? 7.519 10.499 -6.011 1.00 88.44 106 GLN A O 1
ATOM 841 N N . LYS A 1 107 ? 6.428 8.729 -5.152 1.00 89.81 107 LYS A N 1
ATOM 842 C CA . LYS A 1 107 ? 7.573 7.813 -5.113 1.00 89.81 107 LYS A CA 1
ATOM 843 C C . LYS A 1 107 ? 7.354 6.619 -6.035 1.00 89.81 107 LYS A C 1
ATOM 845 O O . LYS A 1 107 ? 6.256 6.080 -6.127 1.00 89.81 107 LYS A O 1
ATOM 850 N N . HIS A 1 108 ? 8.427 6.154 -6.667 1.00 90.56 108 HIS A N 1
ATOM 851 C CA . HIS A 1 108 ? 8.425 4.859 -7.341 1.00 90.56 108 HIS A CA 1
ATOM 852 C C . HIS A 1 108 ? 8.564 3.753 -6.295 1.00 90.56 108 HIS A C 1
ATOM 854 O O . HIS A 1 108 ? 9.569 3.693 -5.588 1.00 90.56 108 HIS A O 1
ATOM 860 N N . LEU A 1 109 ? 7.553 2.893 -6.178 1.00 92.25 109 LEU A N 1
ATOM 861 C CA . LEU A 1 109 ? 7.501 1.876 -5.121 1.00 92.25 109 LEU A CA 1
ATOM 862 C C . LEU A 1 109 ? 7.780 0.461 -5.628 1.00 92.25 109 LEU A C 1
ATOM 864 O O . LEU A 1 109 ? 8.309 -0.358 -4.884 1.00 92.25 109 LEU A O 1
ATOM 868 N N . VAL A 1 110 ? 7.458 0.165 -6.890 1.00 92.75 110 VAL A N 1
ATOM 869 C CA . VAL A 1 110 ? 7.459 -1.216 -7.403 1.00 92.75 110 VAL A CA 1
ATOM 870 C C . VAL A 1 110 ? 8.842 -1.857 -7.353 1.00 92.75 110 VAL A C 1
ATOM 872 O O . VAL A 1 110 ? 8.958 -3.014 -6.967 1.00 92.75 110 VAL A O 1
ATOM 875 N N . PHE A 1 111 ? 9.902 -1.100 -7.638 1.00 90.44 111 PHE A N 1
ATOM 876 C CA . PHE A 1 111 ? 11.271 -1.621 -7.566 1.00 90.44 111 PHE A CA 1
ATOM 877 C C . PHE A 1 111 ? 11.730 -1.955 -6.133 1.00 90.44 111 PHE A C 1
ATOM 879 O O . PHE A 1 111 ? 12.713 -2.667 -5.963 1.00 90.44 111 PHE A O 1
ATOM 886 N N . ARG A 1 112 ? 11.028 -1.448 -5.108 1.00 90.56 112 ARG A N 1
ATOM 887 C CA . ARG A 1 112 ? 11.271 -1.758 -3.688 1.00 90.56 112 ARG A CA 1
ATOM 888 C C . ARG A 1 112 ? 10.457 -2.961 -3.212 1.00 90.56 112 ARG A C 1
ATOM 890 O O . ARG A 1 112 ? 10.757 -3.533 -2.165 1.00 90.56 112 ARG A O 1
ATOM 897 N N . ALA A 1 113 ? 9.403 -3.314 -3.947 1.00 92.94 113 ALA A N 1
ATOM 898 C CA . ALA A 1 113 ? 8.465 -4.339 -3.535 1.00 92.94 113 ALA A CA 1
ATOM 899 C C . ALA A 1 113 ? 9.094 -5.732 -3.602 1.00 92.94 113 ALA A C 1
ATOM 901 O O . ALA A 1 113 ? 9.849 -6.070 -4.513 1.00 92.94 113 ALA A O 1
ATOM 902 N N . ARG A 1 114 ? 8.748 -6.560 -2.616 1.00 92.94 114 ARG A N 1
ATOM 903 C CA . ARG A 1 114 ? 9.156 -7.963 -2.571 1.00 92.94 114 ARG A CA 1
ATOM 904 C C . ARG A 1 114 ? 8.135 -8.804 -3.314 1.00 92.94 114 ARG A C 1
ATOM 906 O O . ARG A 1 114 ? 6.933 -8.601 -3.148 1.00 92.94 114 ARG A O 1
ATOM 913 N N . ARG A 1 115 ? 8.621 -9.777 -4.082 1.00 91.19 115 ARG A N 1
ATOM 914 C CA . ARG A 1 115 ? 7.753 -10.777 -4.696 1.00 91.19 115 ARG A CA 1
ATOM 915 C C . ARG A 1 115 ? 7.306 -11.798 -3.650 1.00 91.19 115 ARG A C 1
ATOM 917 O O . ARG A 1 115 ? 8.132 -12.343 -2.917 1.00 91.19 115 ARG A O 1
ATOM 924 N N . ASN A 1 116 ? 6.013 -12.072 -3.614 1.00 95.56 116 ASN A N 1
ATOM 925 C CA . ASN A 1 116 ? 5.416 -13.116 -2.798 1.00 95.56 116 ASN A CA 1
ATOM 926 C C . ASN A 1 116 ? 5.316 -14.426 -3.590 1.00 95.56 116 ASN A C 1
ATOM 928 O O . ASN A 1 116 ? 5.096 -14.393 -4.805 1.00 95.56 116 ASN A O 1
ATOM 932 N N . PRO A 1 117 ? 5.452 -15.589 -2.933 1.00 91.81 117 PRO A N 1
ATOM 933 C CA . PRO A 1 117 ? 5.162 -16.868 -3.567 1.00 91.81 117 PRO A CA 1
ATOM 934 C C . PRO A 1 117 ? 3.680 -16.974 -3.947 1.00 91.81 117 PRO A C 1
ATOM 936 O O . PRO A 1 117 ? 2.806 -16.548 -3.193 1.00 91.81 117 PRO A O 1
ATOM 939 N N . ALA A 1 118 ? 3.397 -17.585 -5.096 1.00 88.94 118 ALA A N 1
ATOM 940 C CA . ALA A 1 118 ? 2.028 -17.786 -5.558 1.00 88.94 118 ALA A CA 1
ATOM 941 C C . ALA A 1 118 ? 1.239 -18.731 -4.628 1.00 88.94 118 ALA A C 1
ATOM 943 O O . ALA A 1 118 ? 1.789 -19.690 -4.081 1.00 88.94 118 ALA A O 1
ATOM 944 N N . GLY A 1 119 ? -0.065 -18.473 -4.485 1.00 86.19 119 GLY A N 1
ATOM 945 C CA . GLY A 1 119 ? -1.003 -19.351 -3.773 1.00 86.19 119 GLY A CA 1
ATOM 946 C C . GLY A 1 119 ? -0.973 -19.266 -2.243 1.00 86.19 119 GLY A C 1
ATOM 947 O O . GLY A 1 119 ? -1.552 -20.128 -1.587 1.00 86.19 119 GLY A O 1
ATOM 948 N N . GLN A 1 120 ? -0.302 -18.268 -1.661 1.00 89.44 120 GLN A N 1
ATOM 949 C CA . GLN A 1 120 ? -0.330 -18.020 -0.213 1.00 89.44 120 GLN A CA 1
ATOM 950 C C . GLN A 1 120 ? -1.507 -17.118 0.184 1.00 89.44 120 GLN A C 1
ATOM 952 O O . GLN A 1 120 ? -2.076 -16.445 -0.665 1.00 89.44 120 GLN A O 1
ATOM 957 N N . ASN A 1 121 ? -1.828 -17.066 1.481 1.00 93.88 121 ASN A N 1
ATOM 958 C CA . ASN A 1 121 ? -2.823 -16.147 2.072 1.00 93.88 121 ASN A CA 1
ATOM 959 C C . ASN A 1 121 ? -2.153 -15.019 2.883 1.00 93.88 121 ASN A C 1
ATOM 961 O O . ASN A 1 121 ? -2.774 -14.330 3.696 1.00 93.88 121 ASN A O 1
ATOM 965 N N . CYS A 1 122 ? -0.841 -14.872 2.726 1.00 95.62 122 CYS A N 1
ATOM 966 C CA . CYS A 1 122 ? -0.034 -13.870 3.395 1.00 95.62 122 CYS A CA 1
ATOM 967 C C . CYS A 1 122 ? 1.159 -13.495 2.518 1.00 95.62 122 CYS A C 1
ATOM 969 O O . CYS A 1 122 ? 1.552 -14.245 1.622 1.00 95.62 122 CYS A O 1
ATOM 971 N N . GLY A 1 123 ? 1.731 -12.325 2.771 1.00 96.88 123 GLY A N 1
ATOM 972 C CA . GLY A 1 123 ? 2.871 -11.844 2.011 1.00 96.88 123 GLY A CA 1
ATOM 973 C C . GLY A 1 123 ? 3.284 -10.429 2.379 1.00 96.88 123 GLY A C 1
ATOM 974 O O . GLY A 1 123 ? 2.704 -9.772 3.243 1.00 96.88 123 GLY A O 1
ATOM 975 N N . TRP A 1 124 ? 4.324 -9.958 1.708 1.00 97.88 124 TRP A N 1
ATOM 976 C CA . TRP A 1 124 ? 4.817 -8.598 1.810 1.00 97.88 124 TRP A CA 1
ATOM 977 C C . TRP A 1 124 ? 4.001 -7.654 0.931 1.00 97.88 124 TRP A C 1
ATOM 979 O O . TRP A 1 124 ? 3.740 -7.932 -0.240 1.00 97.88 124 TRP A O 1
ATOM 989 N N . VAL A 1 125 ? 3.661 -6.503 1.498 1.00 98.06 125 VAL A N 1
ATOM 990 C CA . VAL A 1 125 ? 3.104 -5.347 0.802 1.00 98.06 125 VAL A CA 1
ATOM 991 C C . VAL A 1 125 ? 4.074 -4.192 0.987 1.00 98.06 125 VAL A C 1
ATOM 993 O O . VAL A 1 125 ? 4.409 -3.835 2.116 1.00 98.06 125 VAL A O 1
ATOM 996 N N . GLN A 1 126 ? 4.533 -3.598 -0.109 1.00 97.56 126 GLN A N 1
ATOM 997 C CA . GLN A 1 126 ? 5.263 -2.338 -0.058 1.00 97.56 126 GLN A CA 1
ATOM 998 C C . GLN A 1 126 ? 4.247 -1.210 0.130 1.00 97.56 126 GLN A C 1
ATOM 1000 O O . GLN A 1 126 ? 3.545 -0.850 -0.809 1.00 97.56 126 GLN A O 1
ATOM 1005 N N . PHE A 1 127 ? 4.141 -0.675 1.341 1.00 96.69 127 PHE A N 1
ATOM 1006 C CA . PHE A 1 127 ? 3.261 0.438 1.679 1.00 96.69 127 PHE A CA 1
ATOM 1007 C C . PHE A 1 127 ? 4.105 1.702 1.846 1.00 96.69 127 PHE A C 1
ATOM 1009 O O . PHE A 1 127 ? 4.832 1.845 2.829 1.00 96.69 127 PHE A O 1
ATOM 1016 N N . GLU A 1 128 ? 4.062 2.592 0.848 1.00 93.38 128 GLU A N 1
ATOM 1017 C CA . GLU A 1 128 ? 5.013 3.706 0.729 1.00 93.38 128 GLU A CA 1
ATOM 1018 C C . GLU A 1 128 ? 6.464 3.217 0.889 1.00 93.38 128 GLU A C 1
ATOM 1020 O O . GLU A 1 128 ? 6.940 2.418 0.085 1.00 93.38 128 GLU A O 1
ATOM 1025 N N . GLU A 1 129 ? 7.187 3.643 1.924 1.00 89.94 129 GLU A N 1
ATOM 1026 C CA . GLU A 1 129 ? 8.582 3.248 2.160 1.00 89.94 129 GLU A CA 1
ATOM 1027 C C . GLU A 1 129 ? 8.734 2.046 3.090 1.00 89.94 129 GLU A C 1
ATOM 1029 O O . GLU A 1 129 ? 9.850 1.584 3.316 1.00 89.94 129 GLU A O 1
ATOM 1034 N N . GLN A 1 130 ? 7.631 1.504 3.599 1.00 93.44 130 GLN A N 1
ATOM 1035 C CA . GLN A 1 130 ? 7.641 0.400 4.545 1.00 93.44 130 GLN A CA 1
ATOM 1036 C C . GLN A 1 130 ? 7.260 -0.916 3.864 1.00 93.44 130 GLN A C 1
ATOM 1038 O O . GLN A 1 130 ? 6.262 -1.007 3.153 1.00 93.44 130 GLN A O 1
ATOM 1043 N N . ALA A 1 131 ? 8.029 -1.971 4.130 1.00 95.94 131 ALA A N 1
ATOM 1044 C CA . ALA A 1 131 ? 7.626 -3.333 3.798 1.00 95.94 131 ALA A CA 1
ATOM 1045 C C . ALA A 1 131 ? 6.784 -3.899 4.950 1.00 95.94 131 ALA A C 1
ATOM 1047 O O . ALA A 1 131 ? 7.291 -4.131 6.050 1.00 95.94 131 ALA A O 1
ATOM 1048 N N . VAL A 1 132 ? 5.499 -4.126 4.698 1.00 97.50 132 VAL A N 1
ATOM 1049 C CA . VAL A 1 132 ? 4.527 -4.596 5.689 1.00 97.50 132 VAL A CA 1
ATOM 1050 C C . VAL A 1 132 ? 4.208 -6.060 5.427 1.00 97.50 132 VAL A C 1
ATOM 1052 O O . VAL A 1 132 ? 3.816 -6.425 4.322 1.00 97.50 132 VAL A O 1
ATOM 1055 N N . TRP A 1 133 ? 4.359 -6.909 6.444 1.00 97.25 133 TRP A N 1
ATOM 1056 C CA . TRP A 1 133 ? 3.867 -8.283 6.371 1.00 97.25 133 TRP A CA 1
ATOM 1057 C C . TRP A 1 133 ? 2.361 -8.304 6.623 1.00 97.25 133 TRP A C 1
ATOM 1059 O O . TRP A 1 133 ? 1.896 -7.871 7.681 1.00 97.25 133 TRP A O 1
ATOM 1069 N N . VAL A 1 134 ? 1.610 -8.823 5.659 1.00 97.81 134 VAL A N 1
ATOM 1070 C CA . VAL A 1 134 ? 0.155 -8.909 5.699 1.00 97.81 134 VAL A CA 1
ATOM 1071 C C . VAL A 1 134 ? -0.262 -10.367 5.758 1.00 97.81 134 VAL A C 1
ATOM 1073 O O . VAL A 1 134 ? 0.181 -11.206 4.983 1.00 97.81 134 VAL A O 1
ATOM 1076 N N . ASP A 1 135 ? -1.147 -10.638 6.699 1.00 96.88 135 ASP A N 1
ATOM 1077 C CA . ASP A 1 135 ? -1.866 -11.889 6.872 1.00 96.88 135 ASP A CA 1
ATOM 1078 C C . ASP A 1 135 ? -3.343 -11.548 6.668 1.00 96.88 135 ASP A C 1
ATOM 1080 O O . ASP A 1 135 ? -3.841 -10.610 7.301 1.00 96.88 135 ASP A O 1
ATOM 1084 N N . GLN A 1 136 ? -4.002 -12.232 5.729 1.00 96.44 136 GLN A N 1
ATOM 1085 C CA . GLN A 1 136 ? -5.357 -11.890 5.293 1.00 96.44 136 GLN A CA 1
ATOM 1086 C C . GLN A 1 136 ? -6.361 -11.864 6.446 1.00 96.44 136 GLN A C 1
ATOM 1088 O O . GLN A 1 136 ? -7.131 -10.910 6.562 1.00 96.44 136 GLN A O 1
ATOM 1093 N N . ASP A 1 137 ? -6.317 -12.854 7.337 1.00 96.00 137 ASP A N 1
ATOM 1094 C CA . ASP A 1 137 ? -7.247 -12.947 8.462 1.00 96.00 137 ASP A CA 1
ATOM 1095 C C . ASP A 1 137 ? -6.981 -11.843 9.481 1.00 96.00 137 ASP A C 1
ATOM 1097 O O . ASP A 1 137 ? -7.911 -11.217 9.999 1.00 96.00 137 ASP A O 1
ATOM 1101 N N . LYS A 1 138 ? -5.708 -11.546 9.763 1.00 96.06 138 LYS A N 1
ATOM 1102 C CA . LYS A 1 138 ? -5.359 -10.434 10.659 1.00 96.06 138 LYS A CA 1
ATOM 1103 C C . LYS A 1 138 ? -5.783 -9.094 10.077 1.00 96.06 138 LYS A C 1
ATOM 1105 O O . LYS A 1 138 ? -6.320 -8.274 10.819 1.00 96.06 138 LYS A O 1
ATOM 1110 N N . LEU A 1 139 ? -5.563 -8.872 8.781 1.00 97.12 139 LEU A N 1
ATOM 1111 C CA . LEU A 1 139 ? -5.963 -7.637 8.115 1.00 97.12 139 LEU A CA 1
ATOM 1112 C C . LEU A 1 139 ? -7.487 -7.491 8.098 1.00 97.12 139 LEU A C 1
ATOM 1114 O O . LEU A 1 139 ? -7.982 -6.413 8.411 1.00 97.12 139 LEU A O 1
ATOM 1118 N N . ARG A 1 140 ? -8.227 -8.568 7.809 1.00 96.38 140 ARG A N 1
ATOM 1119 C CA . ARG A 1 140 ? -9.696 -8.585 7.824 1.00 96.38 140 ARG A CA 1
ATOM 1120 C C . ARG A 1 140 ? -10.247 -8.235 9.204 1.00 96.38 140 ARG A C 1
ATOM 1122 O O . ARG A 1 140 ? -11.000 -7.278 9.334 1.00 96.38 140 ARG A O 1
ATOM 1129 N N . ASN A 1 141 ? -9.778 -8.925 10.243 1.00 95.50 141 ASN A N 1
ATOM 1130 C CA . ASN A 1 141 ? -10.182 -8.643 11.622 1.00 95.50 141 ASN A CA 1
ATOM 1131 C C . ASN A 1 141 ? -9.857 -7.199 12.035 1.00 95.50 141 ASN A C 1
ATOM 1133 O O . ASN A 1 141 ? -10.634 -6.560 12.745 1.00 95.50 141 ASN A O 1
ATOM 1137 N N . LEU A 1 142 ? -8.705 -6.678 11.603 1.00 96.19 142 LEU A N 1
ATOM 1138 C CA . LEU A 1 142 ? -8.290 -5.316 11.918 1.00 96.19 142 LEU A CA 1
ATOM 1139 C C . LEU A 1 142 ? -9.157 -4.277 11.201 1.00 96.19 142 LEU A C 1
ATOM 1141 O O . LEU A 1 142 ? -9.590 -3.312 11.829 1.00 96.19 142 LEU A O 1
ATOM 1145 N N . LEU A 1 143 ? -9.449 -4.496 9.917 1.00 96.38 143 LEU A N 1
ATOM 1146 C CA . LEU A 1 143 ? -10.360 -3.664 9.136 1.00 96.38 143 LEU A CA 1
ATOM 1147 C C . LEU A 1 143 ? -11.758 -3.648 9.747 1.00 96.38 143 LEU A C 1
ATOM 1149 O O . LEU A 1 143 ? -12.304 -2.567 9.926 1.00 96.38 143 LEU A O 1
ATOM 1153 N N . ASP A 1 144 ? -12.291 -4.797 10.162 1.00 95.38 144 ASP A N 1
ATOM 1154 C CA . ASP A 1 144 ? -13.620 -4.872 10.774 1.00 95.38 144 ASP A CA 1
ATOM 1155 C C . ASP A 1 144 ? -13.716 -4.009 12.042 1.00 95.38 144 ASP A C 1
ATOM 1157 O O . ASP A 1 144 ? -14.715 -3.321 12.260 1.00 95.38 144 ASP A O 1
ATOM 1161 N N . VAL A 1 145 ? -12.684 -4.028 12.894 1.00 95.94 145 VAL A N 1
ATOM 1162 C CA . VAL A 1 145 ? -12.633 -3.200 14.112 1.00 95.94 145 VAL A CA 1
ATOM 1163 C C . VAL A 1 145 ? -12.498 -1.717 13.757 1.00 95.94 145 VAL A C 1
ATOM 1165 O O . VAL A 1 145 ? -13.235 -0.885 14.291 1.00 95.94 145 VAL A O 1
ATOM 1168 N N . ILE A 1 146 ? -11.583 -1.378 12.843 1.00 96.44 146 ILE A N 1
ATOM 1169 C CA . ILE A 1 146 ? -11.340 0.010 12.431 1.00 96.44 146 ILE A CA 1
ATOM 1170 C C . ILE A 1 146 ? -12.585 0.602 11.770 1.00 96.44 146 ILE A C 1
ATOM 1172 O O . ILE A 1 146 ? -12.980 1.706 12.124 1.00 96.44 146 ILE A O 1
ATOM 1176 N N . GLU A 1 147 ? -13.232 -0.111 10.850 1.00 95.50 147 GLU A N 1
ATOM 1177 C CA . GLU A 1 147 ? -14.421 0.371 10.143 1.00 95.50 147 GLU A CA 1
ATOM 1178 C C . GLU A 1 147 ? -15.619 0.531 11.090 1.00 95.50 147 GLU A C 1
ATOM 1180 O O . GLU A 1 147 ? -16.392 1.477 10.930 1.00 95.50 147 GLU A O 1
ATOM 1185 N N . ARG A 1 148 ? -15.759 -0.310 12.131 1.00 94.75 148 ARG A N 1
ATOM 1186 C CA . ARG A 1 148 ? -16.759 -0.078 13.190 1.00 94.75 148 ARG A CA 1
ATOM 1187 C C . ARG A 1 148 ? -16.498 1.229 13.931 1.00 94.75 148 ARG A C 1
ATOM 1189 O O . ARG A 1 148 ? -17.410 2.051 14.020 1.00 94.75 148 ARG A O 1
ATOM 1196 N N . LEU A 1 149 ? -15.272 1.444 14.408 1.00 94.56 149 LEU A N 1
ATOM 1197 C CA . LEU A 1 149 ? -14.893 2.679 15.100 1.00 94.56 149 LEU A CA 1
ATOM 1198 C C . LEU A 1 149 ? -15.038 3.905 14.187 1.00 94.56 149 LEU A C 1
ATOM 1200 O O . LEU A 1 149 ? -15.524 4.947 14.626 1.00 94.56 149 LEU A O 1
ATOM 1204 N N . TYR A 1 150 ? -14.698 3.769 12.904 1.00 95.69 150 TYR A N 1
ATOM 1205 C CA . TYR A 1 150 ? -14.717 4.857 11.924 1.00 95.69 150 TYR A CA 1
ATOM 1206 C C . TYR A 1 150 ? -16.130 5.368 11.601 1.00 95.69 150 TYR A C 1
ATOM 1208 O O . TYR A 1 150 ? -16.299 6.459 11.058 1.00 95.69 150 TYR A O 1
ATOM 1216 N N . LYS A 1 151 ? -17.182 4.649 12.012 1.00 93.75 151 LYS A N 1
ATOM 1217 C CA . LYS A 1 151 ? -18.560 5.165 11.959 1.00 93.75 151 LYS A CA 1
ATOM 1218 C C . LYS A 1 151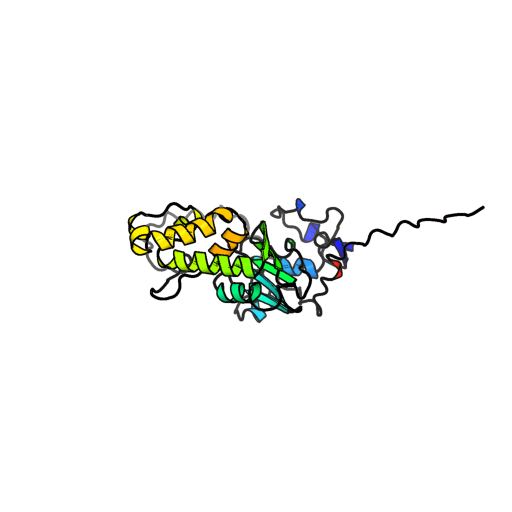 ? -18.736 6.419 12.818 1.00 93.75 151 LYS A C 1
ATOM 1220 O O . LYS A 1 151 ? -19.472 7.325 12.422 1.00 93.75 151 LYS A O 1
ATOM 1225 N N . VAL A 1 152 ? -18.060 6.482 13.968 1.00 94.75 152 VAL A N 1
ATOM 1226 C CA . VAL A 1 152 ? -18.236 7.542 14.977 1.00 94.75 152 VAL A CA 1
ATOM 1227 C C . VAL A 1 152 ? -16.971 8.382 15.164 1.00 94.75 152 VAL A C 1
ATOM 1229 O O . VAL A 1 152 ? -17.060 9.604 15.290 1.00 94.75 152 VAL A O 1
ATOM 1232 N N . PHE A 1 153 ? -15.798 7.753 15.169 1.00 95.19 153 PHE A N 1
ATOM 1233 C CA . PHE A 1 153 ? -14.515 8.415 15.402 1.00 95.19 153 PHE A CA 1
ATOM 1234 C C . PHE A 1 153 ? -13.827 8.773 14.089 1.00 95.19 153 PHE A C 1
ATOM 1236 O O . PHE A 1 153 ? -14.018 8.113 13.077 1.00 95.19 153 PHE A O 1
ATOM 1243 N N . SER A 1 154 ? -12.987 9.802 14.104 1.00 94.00 154 SER A N 1
ATOM 1244 C CA . SER A 1 154 ? -12.101 10.118 12.980 1.00 94.00 154 SER A CA 1
ATOM 1245 C C . SER A 1 154 ? -10.909 9.155 12.913 1.00 94.00 154 SER A C 1
ATOM 1247 O O . SER A 1 154 ? -10.520 8.562 13.921 1.00 94.00 154 SER A O 1
ATOM 1249 N N . LYS A 1 155 ? -10.257 9.051 11.745 1.00 93.88 155 LYS A N 1
ATOM 1250 C CA . LYS A 1 155 ? -9.020 8.258 11.606 1.00 93.88 155 LYS A CA 1
ATOM 1251 C C . LYS A 1 155 ? -7.922 8.711 12.571 1.00 93.88 155 LYS A C 1
ATOM 1253 O O . LYS A 1 155 ? -7.252 7.861 13.138 1.00 93.88 155 LYS A O 1
ATOM 1258 N N . ALA A 1 156 ? -7.799 10.016 12.823 1.00 94.12 156 ALA A N 1
ATOM 1259 C CA . ALA A 1 156 ? -6.820 10.569 13.761 1.00 94.12 156 ALA A CA 1
ATOM 1260 C C . ALA A 1 156 ? -7.083 10.148 15.220 1.00 94.12 156 ALA A C 1
ATOM 1262 O O . ALA A 1 156 ? -6.152 9.853 15.971 1.00 94.12 156 ALA A O 1
ATOM 1263 N N . GLU A 1 157 ? -8.349 10.077 15.641 1.00 94.62 157 GLU A N 1
ATOM 1264 C CA . GLU A 1 157 ? -8.709 9.546 16.964 1.00 94.62 157 GLU A CA 1
ATOM 1265 C C . GLU A 1 157 ? -8.416 8.045 17.048 1.00 94.62 157 GLU A C 1
ATOM 1267 O O . GLU A 1 157 ? -7.806 7.590 18.015 1.00 94.62 157 GLU A O 1
ATOM 1272 N N . ILE A 1 158 ? -8.778 7.285 16.009 1.00 95.56 158 ILE A N 1
ATOM 1273 C CA . ILE A 1 158 ? -8.511 5.842 15.936 1.00 95.56 158 ILE A CA 1
ATOM 1274 C C . ILE A 1 158 ? -7.010 5.571 15.943 1.00 95.56 158 ILE A C 1
ATOM 1276 O O . ILE A 1 158 ? -6.577 4.643 16.613 1.00 95.56 158 ILE A O 1
ATOM 1280 N N . GLU A 1 159 ? -6.200 6.384 15.272 1.00 94.69 159 GLU A N 1
ATOM 1281 C CA . GLU A 1 159 ? -4.741 6.267 15.226 1.00 94.69 159 GLU A CA 1
ATOM 1282 C C . GLU A 1 159 ? -4.073 6.635 16.555 1.00 94.69 159 GLU A C 1
ATOM 1284 O O . GLU A 1 159 ? -3.210 5.904 17.051 1.00 94.69 159 GLU A O 1
ATOM 1289 N N . SER A 1 160 ? -4.504 7.737 17.172 1.00 92.62 160 SER A N 1
ATOM 1290 C CA . SER A 1 160 ? -3.900 8.265 18.401 1.00 92.62 160 SER A CA 1
ATOM 1291 C C . SER A 1 160 ? -4.396 7.590 19.681 1.00 92.62 160 SER A C 1
ATOM 1293 O O . SER A 1 160 ? -3.676 7.576 20.680 1.00 92.62 160 SER A O 1
ATOM 1295 N N . GLY A 1 161 ? -5.619 7.056 19.671 1.00 93.31 161 GLY A N 1
ATOM 1296 C CA . GLY A 1 161 ? -6.294 6.488 20.842 1.00 93.31 161 GLY A CA 1
ATOM 1297 C C . GLY A 1 161 ? -6.839 7.553 21.784 1.00 93.31 161 GLY A C 1
ATOM 1298 O O . GLY A 1 161 ? -7.274 7.250 22.892 1.00 93.31 161 GLY A O 1
ATOM 1299 N N . LYS A 1 162 ? -6.800 8.816 21.353 1.00 93.62 162 LYS A N 1
ATOM 1300 C CA . LYS A 1 162 ? -7.323 9.959 22.091 1.00 93.62 162 LYS A CA 1
ATOM 1301 C C . LYS A 1 162 ? -8.703 10.280 21.545 1.00 93.62 162 LYS A C 1
ATOM 1303 O O . LYS A 1 162 ? -8.829 11.018 20.575 1.00 93.62 162 LYS A O 1
ATOM 1308 N N . TYR A 1 163 ? -9.721 9.699 22.162 1.00 95.00 163 TYR A N 1
ATOM 1309 C CA . TYR A 1 163 ? -11.108 9.876 21.749 1.00 95.00 163 TYR A CA 1
ATOM 1310 C C . TYR A 1 163 ? -11.783 10.995 22.536 1.00 95.00 163 TYR A C 1
ATOM 1312 O O . TYR A 1 163 ? -11.549 11.154 23.737 1.00 95.00 163 TYR A O 1
ATOM 1320 N N . LEU A 1 164 ? -12.669 11.741 21.879 1.00 92.44 164 LEU A N 1
ATOM 1321 C CA . LEU A 1 164 ? -13.541 12.677 22.581 1.00 92.44 164 LEU A CA 1
ATOM 1322 C C . LEU A 1 164 ? -14.607 11.921 23.385 1.00 92.44 164 LEU A C 1
ATOM 1324 O O . LEU A 1 164 ? -15.276 11.021 22.875 1.00 92.44 164 LEU A O 1
ATOM 1328 N N . LEU A 1 165 ? -14.802 12.321 24.644 1.00 92.69 165 LEU A N 1
ATOM 1329 C CA . LEU A 1 165 ? -15.686 11.619 25.578 1.00 92.69 165 LEU A CA 1
ATOM 1330 C C . LEU A 1 165 ? -17.139 11.535 25.075 1.00 92.69 165 LEU A C 1
ATOM 1332 O O . LEU A 1 165 ? -17.779 10.495 25.199 1.00 92.69 165 LEU A O 1
ATOM 1336 N N . ASN A 1 166 ? -17.650 12.599 24.450 1.00 94.44 166 ASN A N 1
ATOM 1337 C CA . ASN A 1 166 ? -18.989 12.613 23.852 1.00 94.44 166 ASN A CA 1
ATOM 1338 C C . ASN A 1 166 ? -19.160 11.545 22.753 1.00 94.44 166 ASN A C 1
ATOM 1340 O O . ASN A 1 166 ? -20.198 10.890 22.694 1.00 94.44 166 ASN A O 1
ATOM 1344 N N . ARG A 1 167 ? -18.133 11.317 21.924 1.00 92.94 167 ARG A N 1
ATOM 1345 C CA . ARG A 1 167 ? -18.129 10.281 20.880 1.00 92.94 167 ARG A CA 1
ATOM 1346 C C . ARG A 1 167 ? -18.027 8.877 21.468 1.00 92.94 167 ARG A C 1
ATOM 1348 O O . ARG A 1 167 ? -18.664 7.961 20.959 1.00 92.94 167 ARG A O 1
ATOM 1355 N N . VAL A 1 168 ? -17.302 8.710 22.576 1.00 94.88 168 VAL A N 1
ATOM 1356 C CA . VAL A 1 168 ? -17.269 7.438 23.320 1.00 94.88 168 VAL A CA 1
ATOM 1357 C C . VAL A 1 168 ? -18.659 7.076 23.845 1.00 94.88 168 VAL A C 1
ATOM 1359 O O . VAL A 1 168 ? -19.097 5.939 23.674 1.00 94.88 168 VAL A O 1
ATOM 1362 N N . TYR A 1 169 ? -19.395 8.043 24.403 1.00 93.25 169 TYR A N 1
ATOM 1363 C CA . TYR A 1 169 ? -20.788 7.822 24.803 1.00 93.25 169 TYR A CA 1
ATOM 1364 C C . TYR A 1 169 ? -21.692 7.478 23.611 1.00 93.25 169 TYR A C 1
ATOM 1366 O O . TYR A 1 169 ? -22.498 6.558 23.718 1.00 93.25 169 TYR A O 1
ATOM 1374 N N . GLN A 1 170 ? -21.529 8.157 22.470 1.00 92.38 170 GLN A N 1
ATOM 1375 C CA . GLN A 1 170 ? -22.290 7.873 21.246 1.00 92.38 170 GLN A CA 1
ATOM 1376 C C . GLN A 1 170 ? -22.021 6.464 20.688 1.00 92.38 170 GLN A C 1
ATOM 1378 O O . GLN A 1 170 ? -22.941 5.805 20.208 1.00 92.38 170 GLN A O 1
ATOM 1383 N N . TYR A 1 171 ? -20.772 5.997 20.741 1.00 94.56 171 TYR A N 1
ATOM 1384 C CA . TYR A 1 171 ? -20.390 4.655 20.290 1.00 94.56 171 TYR A CA 1
ATOM 1385 C C . TYR A 1 171 ? -20.845 3.551 21.259 1.00 94.56 171 TYR A C 1
ATOM 1387 O O . TYR A 1 171 ? -21.174 2.434 20.848 1.00 94.56 171 TYR A O 1
ATOM 1395 N N . GLY A 1 172 ? -20.886 3.880 22.551 1.00 95.88 172 GLY A N 1
ATOM 1396 C CA . GLY A 1 172 ? -21.143 2.963 23.653 1.00 95.88 172 GLY A CA 1
ATOM 1397 C C . GLY A 1 172 ? -19.839 2.531 24.322 1.00 95.88 172 GLY A C 1
ATOM 1398 O O . GLY A 1 172 ? -18.976 1.921 23.689 1.00 95.88 172 GLY A O 1
ATOM 1399 N N . ILE A 1 173 ? -19.718 2.818 25.623 1.00 94.12 173 ILE A N 1
ATOM 1400 C CA . ILE A 1 173 ? -18.488 2.621 26.410 1.00 94.12 173 ILE A CA 1
ATOM 1401 C C . ILE A 1 173 ? -17.990 1.173 26.339 1.00 94.12 173 ILE A C 1
ATOM 1403 O O . ILE A 1 173 ? -16.815 0.945 26.074 1.00 94.12 173 ILE A O 1
ATOM 1407 N N . GLU A 1 174 ? -18.870 0.191 26.537 1.00 95.19 174 GLU A N 1
ATOM 1408 C CA . GLU A 1 174 ? -18.478 -1.225 26.558 1.00 95.19 174 GLU A CA 1
ATOM 1409 C C . GLU A 1 174 ? -17.919 -1.689 25.208 1.00 95.19 174 GLU A C 1
ATOM 1411 O O . GLU A 1 174 ? -16.868 -2.328 25.151 1.00 95.19 174 GLU A O 1
ATOM 1416 N N . LYS A 1 175 ? -18.582 -1.305 24.108 1.00 95.00 175 LYS A N 1
ATOM 1417 C CA . LYS A 1 175 ? -18.127 -1.608 22.744 1.00 95.00 175 LYS A CA 1
ATOM 1418 C C . LYS A 1 175 ? -16.795 -0.928 22.452 1.00 95.00 175 LYS A C 1
ATOM 1420 O O . LYS A 1 175 ? -15.892 -1.566 21.920 1.00 95.00 175 LYS A O 1
ATOM 1425 N N . TRP A 1 176 ? -16.665 0.344 22.836 1.00 96.31 176 TRP A N 1
ATOM 1426 C CA . TRP A 1 176 ? -15.432 1.107 22.664 1.00 96.31 176 TRP A CA 1
ATOM 1427 C C . TRP A 1 176 ? -14.259 0.441 23.390 1.00 96.31 176 TRP A C 1
ATOM 1429 O O . TRP A 1 176 ? -13.220 0.244 22.774 1.00 96.31 176 TRP A O 1
ATOM 1439 N N . ILE A 1 177 ? -14.430 0.023 24.650 1.00 94.88 177 ILE A N 1
ATOM 1440 C CA . ILE A 1 177 ? -13.371 -0.653 25.419 1.00 94.88 177 ILE A CA 1
ATOM 1441 C C . ILE A 1 177 ? -12.905 -1.928 24.705 1.00 94.88 177 ILE A C 1
ATOM 1443 O O . ILE A 1 177 ? -11.703 -2.178 24.620 1.00 94.88 177 ILE A O 1
ATOM 1447 N N . ILE A 1 178 ? -13.839 -2.742 24.205 1.00 95.94 178 ILE A N 1
ATOM 1448 C CA . ILE A 1 178 ? -13.518 -4.001 23.517 1.00 95.94 178 ILE A CA 1
ATOM 1449 C C . ILE A 1 178 ? -12.748 -3.726 22.221 1.00 95.94 178 ILE A C 1
ATOM 1451 O O . ILE A 1 178 ? -11.679 -4.304 22.006 1.00 95.94 178 ILE A O 1
ATOM 1455 N N . ASP A 1 179 ? -13.274 -2.835 21.382 1.00 95.38 179 ASP A N 1
ATOM 1456 C CA . ASP A 1 179 ? -12.694 -2.530 20.075 1.00 95.38 179 ASP A CA 1
ATOM 1457 C C . ASP A 1 179 ? -11.346 -1.802 20.208 1.00 95.38 179 ASP A C 1
ATOM 1459 O O . ASP A 1 179 ? -10.372 -2.181 19.557 1.00 95.38 179 ASP A O 1
ATOM 1463 N N . ASP A 1 180 ? -11.227 -0.822 21.107 1.00 94.75 180 ASP A N 1
ATOM 1464 C CA . ASP A 1 180 ? -9.973 -0.096 21.328 1.00 94.75 180 ASP A CA 1
ATOM 1465 C C . ASP A 1 180 ? -8.876 -1.001 21.909 1.00 94.75 180 ASP A C 1
ATOM 1467 O O . ASP A 1 180 ? -7.720 -0.966 21.470 1.00 94.75 180 ASP A O 1
ATOM 1471 N N . LYS A 1 181 ? -9.242 -1.905 22.828 1.00 94.88 181 LYS A N 1
ATOM 1472 C CA . LYS A 1 181 ? -8.318 -2.914 23.361 1.00 94.88 181 LYS A CA 1
ATOM 1473 C C . LYS A 1 181 ? -7.815 -3.858 22.268 1.00 94.88 181 LYS A C 1
ATOM 1475 O O . LYS A 1 181 ? -6.652 -4.267 22.314 1.00 94.88 181 LYS A O 1
ATOM 1480 N N . ALA A 1 182 ? -8.646 -4.192 21.279 1.00 94.19 182 ALA A N 1
ATOM 1481 C CA . ALA A 1 182 ? -8.231 -5.011 20.142 1.00 94.19 182 ALA A CA 1
ATOM 1482 C C . ALA A 1 182 ? -7.192 -4.297 19.256 1.00 94.19 182 ALA A C 1
ATOM 1484 O O . ALA A 1 182 ? -6.282 -4.954 18.740 1.00 94.19 182 ALA A O 1
ATOM 1485 N N . LEU A 1 183 ? -7.280 -2.966 19.131 1.00 94.31 183 LEU A N 1
ATOM 1486 C CA . LEU A 1 183 ? -6.339 -2.149 18.358 1.00 94.31 183 LEU A CA 1
ATOM 1487 C C . LEU A 1 183 ? -5.018 -1.870 19.078 1.00 94.31 183 LEU A C 1
ATOM 1489 O O . LEU A 1 183 ? -4.004 -1.672 18.411 1.00 94.31 183 LEU A O 1
ATOM 1493 N N . LEU A 1 184 ? -5.000 -1.869 20.416 1.00 92.25 184 LEU A N 1
ATOM 1494 C CA . LEU A 1 184 ? -3.845 -1.453 21.223 1.00 92.25 184 LEU A CA 1
ATOM 1495 C C . LEU A 1 184 ? -2.525 -2.116 20.789 1.00 92.25 184 LEU A C 1
ATOM 1497 O O . LEU A 1 184 ? -1.504 -1.445 20.673 1.00 92.25 184 LEU A O 1
ATOM 1501 N N . LYS A 1 185 ? -2.562 -3.421 20.496 1.00 92.19 185 LYS A N 1
ATOM 1502 C CA . LYS A 1 185 ? -1.390 -4.213 20.082 1.00 92.19 185 LYS A CA 1
ATOM 1503 C C . LYS A 1 185 ? -0.904 -3.932 18.654 1.00 92.19 185 LYS A C 1
ATOM 1505 O O . LYS A 1 185 ? 0.193 -4.350 18.301 1.00 92.19 185 LYS A O 1
ATOM 1510 N N . TYR A 1 186 ? -1.723 -3.274 17.836 1.00 93.75 186 TYR A N 1
ATOM 1511 C CA . TYR A 1 186 ? -1.430 -2.973 16.434 1.00 93.75 186 TYR A CA 1
ATOM 1512 C C . TYR A 1 186 ? -1.108 -1.498 16.189 1.00 93.75 186 TYR A C 1
ATOM 1514 O O . TYR A 1 186 ? -0.549 -1.177 15.144 1.00 93.75 186 TYR A O 1
ATOM 1522 N N . ARG A 1 187 ? -1.427 -0.585 17.114 1.00 92.12 187 ARG A N 1
ATOM 1523 C CA . ARG A 1 187 ? -1.108 0.843 16.958 1.00 92.12 187 ARG A CA 1
ATOM 1524 C C . ARG A 1 187 ? 0.376 1.041 16.632 1.00 92.12 187 ARG A C 1
ATOM 1526 O O . ARG A 1 187 ? 1.232 0.401 17.240 1.00 92.12 187 ARG A O 1
ATOM 1533 N N . LYS A 1 188 ? 0.666 1.963 15.706 1.00 91.38 188 LYS A N 1
ATOM 1534 C CA . LYS A 1 188 ? 2.025 2.271 15.210 1.00 91.38 188 LYS A CA 1
ATOM 1535 C C . LYS A 1 188 ? 2.730 1.106 14.500 1.00 91.38 188 LYS A C 1
ATOM 1537 O O . LYS A 1 188 ? 3.952 1.104 14.383 1.00 91.38 188 LYS A O 1
ATOM 1542 N N . THR A 1 189 ? 1.985 0.089 14.069 1.00 95.25 189 THR A N 1
ATOM 1543 C CA . THR A 1 189 ? 2.508 -0.952 13.177 1.00 95.25 189 THR A CA 1
ATOM 1544 C C . THR A 1 189 ? 2.102 -0.642 11.740 1.00 95.25 189 THR A C 1
ATOM 1546 O O . THR A 1 189 ? 0.998 -0.150 11.504 1.00 95.25 189 THR A O 1
ATOM 1549 N N . GLY A 1 190 ? 2.937 -1.012 10.767 1.00 94.94 190 GLY A N 1
ATOM 1550 C CA . GLY A 1 190 ? 2.605 -0.814 9.351 1.00 94.94 190 GLY A CA 1
ATOM 1551 C C . GLY A 1 190 ? 1.328 -1.548 8.914 1.00 94.94 190 GLY A C 1
ATOM 1552 O O . GLY A 1 190 ? 0.610 -1.069 8.044 1.00 94.94 190 GLY A O 1
ATOM 1553 N N . LEU A 1 191 ? 0.979 -2.672 9.560 1.00 96.38 191 LEU A N 1
ATOM 1554 C CA . LEU A 1 191 ? -0.284 -3.377 9.295 1.00 96.38 191 LEU A CA 1
ATOM 1555 C C . LEU A 1 191 ? -1.499 -2.533 9.703 1.00 96.38 191 LEU A C 1
ATOM 1557 O O . LEU A 1 191 ? -2.509 -2.522 9.003 1.00 96.38 191 LEU A O 1
ATOM 1561 N N . PHE A 1 192 ? -1.397 -1.816 10.823 1.00 96.75 192 PHE A N 1
ATOM 1562 C CA . PHE A 1 192 ? -2.436 -0.899 11.277 1.00 96.75 192 PHE A CA 1
ATOM 1563 C C . PHE A 1 192 ? -2.542 0.336 10.398 1.00 96.75 192 PHE A C 1
ATOM 1565 O O . PHE A 1 192 ? -3.652 0.709 10.035 1.00 96.75 192 PHE A O 1
ATOM 1572 N N . GLU A 1 193 ? -1.416 0.937 10.019 1.00 96.25 193 GLU A N 1
ATOM 1573 C CA . GLU A 1 193 ? -1.400 2.085 9.107 1.00 96.25 193 GLU A CA 1
ATOM 1574 C C . GLU A 1 193 ? -2.024 1.722 7.752 1.00 96.25 193 GLU A C 1
ATOM 1576 O O . GLU A 1 193 ? -2.885 2.447 7.250 1.00 96.25 193 GLU A O 1
ATOM 1581 N N . LEU A 1 194 ? -1.683 0.545 7.214 1.00 96.88 194 LEU A N 1
ATOM 1582 C CA . LEU A 1 194 ? -2.294 0.003 6.003 1.00 96.88 194 LEU A CA 1
ATOM 1583 C C . LEU A 1 194 ? -3.806 -0.213 6.173 1.00 96.88 194 LEU A C 1
ATOM 1585 O O . LEU A 1 194 ? -4.591 0.219 5.329 1.00 96.88 194 LEU A O 1
ATOM 1589 N N . ALA A 1 195 ? -4.234 -0.857 7.262 1.00 96.94 195 ALA A N 1
ATOM 1590 C CA . ALA A 1 195 ? -5.651 -1.097 7.523 1.00 96.94 195 ALA A CA 1
ATOM 1591 C C . ALA A 1 195 ? -6.430 0.221 7.672 1.00 96.94 195 ALA A C 1
ATOM 1593 O O . ALA A 1 195 ? -7.498 0.384 7.087 1.00 96.94 195 ALA A O 1
ATOM 1594 N N . LEU A 1 196 ? -5.872 1.202 8.384 1.00 96.19 196 LEU A N 1
ATOM 1595 C CA . LEU A 1 196 ? -6.468 2.524 8.553 1.00 96.19 196 LEU A CA 1
ATOM 1596 C C . LEU A 1 196 ? -6.539 3.296 7.228 1.00 96.19 196 LEU A C 1
ATOM 1598 O O . LEU A 1 196 ? -7.529 3.986 6.968 1.00 96.19 196 LEU A O 1
ATOM 1602 N N . PHE A 1 197 ? -5.531 3.167 6.363 1.00 95.31 197 PHE A N 1
ATOM 1603 C CA . PHE A 1 197 ? -5.545 3.738 5.016 1.00 95.31 197 PHE A CA 1
ATOM 1604 C C . PHE A 1 197 ? -6.693 3.162 4.174 1.00 95.31 197 PHE A C 1
ATOM 1606 O O . PHE A 1 197 ? -7.474 3.940 3.603 1.00 95.31 197 PHE A O 1
ATOM 1613 N N . LEU A 1 198 ? -6.821 1.830 4.161 1.00 95.88 198 LEU A N 1
ATOM 1614 C CA . LEU A 1 198 ? -7.821 1.066 3.405 1.00 95.88 198 LEU A CA 1
ATOM 1615 C C . LEU A 1 198 ? -9.248 1.201 3.952 1.00 95.88 198 LEU A C 1
ATOM 1617 O O . LEU A 1 198 ? -10.202 1.064 3.184 1.00 95.88 198 LEU A O 1
ATOM 1621 N N . ALA A 1 199 ? -9.403 1.485 5.246 1.00 94.25 199 ALA A N 1
ATOM 1622 C CA . ALA A 1 199 ? -10.705 1.632 5.879 1.00 94.25 199 ALA A CA 1
ATOM 1623 C C . ALA A 1 199 ? -11.525 2.758 5.234 1.00 94.25 199 ALA A C 1
ATOM 1625 O O . ALA A 1 199 ? -11.028 3.876 5.006 1.00 94.25 199 ALA A O 1
ATOM 1626 N N . LYS A 1 200 ? -12.802 2.461 4.992 1.00 88.94 200 LYS A N 1
ATOM 1627 C CA . LYS A 1 200 ? -13.816 3.419 4.545 1.00 88.94 200 LYS A CA 1
ATOM 1628 C C . LYS A 1 200 ? -14.875 3.603 5.622 1.00 88.94 200 LYS A C 1
ATOM 1630 O O . LYS A 1 200 ? -15.131 2.701 6.419 1.00 88.94 200 LYS A O 1
ATOM 1635 N N . ARG A 1 201 ? -15.503 4.773 5.633 1.00 82.56 201 ARG A N 1
ATOM 1636 C CA . ARG A 1 201 ? -16.702 4.990 6.429 1.00 82.56 201 ARG A CA 1
ATOM 1637 C C . ARG A 1 201 ? -17.866 4.350 5.677 1.00 82.56 201 ARG A C 1
ATOM 1639 O O . ARG A 1 201 ? -18.067 4.638 4.504 1.00 82.56 201 ARG A O 1
ATOM 1646 N N . SER A 1 202 ? -18.588 3.426 6.303 1.00 58.91 202 SER A N 1
ATOM 1647 C CA . SER A 1 202 ? -19.770 2.827 5.670 1.00 58.91 202 SER A CA 1
ATOM 1648 C C . SER A 1 202 ? -20.833 3.909 5.447 1.00 58.91 202 SER A C 1
ATOM 1650 O O . SER A 1 202 ? -21.181 4.596 6.411 1.00 58.91 202 SER A O 1
ATOM 1652 N N . GLU A 1 203 ? -21.335 4.044 4.217 1.00 47.34 203 GLU A N 1
ATOM 1653 C CA . GLU A 1 203 ? -22.309 5.063 3.807 1.00 47.34 203 GLU A CA 1
ATOM 1654 C C . GLU A 1 203 ? -23.564 5.069 4.695 1.00 47.34 203 GLU A C 1
ATOM 1656 O O . GLU A 1 203 ? -24.379 4.151 4.685 1.00 47.34 203 GLU A O 1
ATOM 1661 N N . ASN A 1 204 ? -23.682 6.138 5.478 1.00 37.78 204 ASN A N 1
ATOM 1662 C CA . ASN A 1 204 ? -24.928 6.797 5.885 1.00 37.78 204 ASN A CA 1
ATOM 1663 C C . ASN A 1 204 ? -24.648 8.303 6.073 1.00 37.78 204 ASN A C 1
ATOM 1665 O O . ASN A 1 204 ? -25.136 8.956 6.992 1.00 37.78 204 ASN A O 1
ATOM 1669 N N . GLY A 1 205 ? -23.794 8.849 5.212 1.00 35.19 205 GLY A N 1
ATOM 1670 C CA . GLY A 1 205 ? -23.402 10.247 5.210 1.00 35.19 205 GLY A CA 1
ATOM 1671 C C . GLY A 1 205 ? -22.446 10.466 4.055 1.00 35.19 205 GLY A C 1
ATOM 1672 O O . GLY A 1 205 ? -21.367 9.879 4.053 1.00 35.19 205 GLY A O 1
ATOM 1673 N N . ASP A 1 206 ? -22.891 11.248 3.077 1.00 40.22 206 ASP A N 1
ATOM 1674 C CA . ASP A 1 206 ? -22.117 11.683 1.920 1.00 40.22 206 ASP A CA 1
ATOM 1675 C C . ASP A 1 206 ? -20.705 12.118 2.337 1.00 40.22 206 ASP A C 1
ATOM 1677 O O . ASP A 1 206 ? -20.540 13.083 3.086 1.00 40.22 206 ASP A O 1
ATOM 1681 N N . GLU A 1 207 ? -19.676 11.436 1.835 1.00 42.06 207 GLU A N 1
ATOM 1682 C CA . GLU A 1 207 ? -18.305 11.937 1.902 1.00 42.06 207 GLU A CA 1
ATOM 1683 C C . GLU A 1 207 ? -17.941 12.542 0.545 1.00 42.06 207 GLU A C 1
ATOM 1685 O O . GLU A 1 207 ? -17.599 11.851 -0.415 1.00 42.06 207 GLU A O 1
ATOM 1690 N N . ARG A 1 208 ? -17.980 13.880 0.493 1.00 36.91 208 ARG A N 1
ATOM 1691 C CA . ARG A 1 208 ? -16.986 14.628 -0.276 1.00 36.91 208 ARG A CA 1
ATOM 1692 C C . ARG A 1 208 ? -15.655 14.396 0.432 1.00 36.91 208 ARG A C 1
ATOM 1694 O O . ARG A 1 208 ? -15.481 14.798 1.580 1.00 36.91 208 ARG A O 1
ATOM 1701 N N . ASP A 1 209 ? -14.763 13.681 -0.235 1.00 36.88 209 ASP A N 1
ATOM 1702 C CA . ASP A 1 209 ? -13.378 13.512 0.184 1.00 36.88 209 ASP A CA 1
ATOM 1703 C C . ASP A 1 209 ? -12.705 14.897 0.102 1.00 36.88 209 ASP A C 1
ATOM 1705 O O . ASP A 1 209 ? -12.373 15.376 -0.981 1.00 36.88 209 ASP A O 1
ATOM 1709 N N . ASP A 1 210 ? -12.544 15.5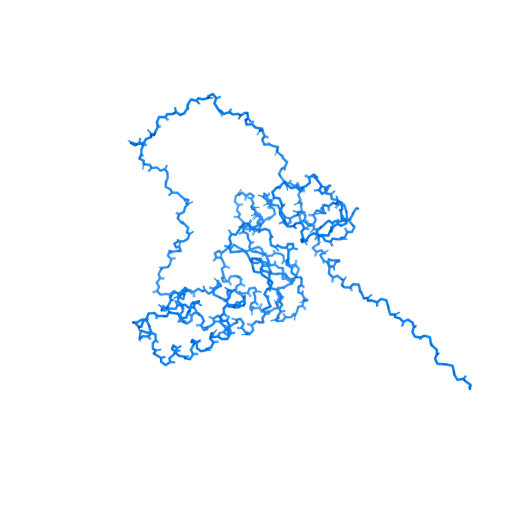78 1.242 1.00 35.84 210 ASP A N 1
ATOM 1710 C CA . ASP A 1 210 ? -11.913 16.910 1.369 1.00 35.84 210 ASP A CA 1
ATOM 1711 C C . ASP A 1 210 ? -10.389 16.887 1.097 1.00 35.84 210 ASP A C 1
ATOM 1713 O O . ASP A 1 210 ? -9.628 17.739 1.556 1.00 35.84 210 ASP A O 1
ATOM 1717 N N . SER A 1 211 ? -9.912 15.902 0.332 1.00 39.06 211 SER A N 1
ATOM 1718 C CA . SER A 1 211 ? -8.532 15.820 -0.143 1.00 39.06 211 SER A CA 1
ATOM 1719 C C . SER A 1 211 ? -8.360 16.139 -1.633 1.00 39.06 211 SER A C 1
ATOM 1721 O O . SER A 1 211 ? -7.229 16.087 -2.114 1.00 39.06 211 SER A O 1
ATOM 1723 N N . ASP A 1 212 ? -9.429 16.541 -2.337 1.00 33.03 212 ASP A N 1
ATOM 1724 C CA . ASP A 1 212 ? -9.395 16.845 -3.779 1.00 33.03 212 ASP A CA 1
ATOM 1725 C C . ASP A 1 212 ? -9.888 18.261 -4.143 1.00 33.03 212 ASP A C 1
ATOM 1727 O O . ASP A 1 212 ? -10.611 18.460 -5.114 1.00 33.03 212 ASP A O 1
ATOM 1731 N N . ASN A 1 213 ? -9.487 19.279 -3.370 1.00 32.91 213 ASN A N 1
ATOM 1732 C CA . ASN A 1 213 ? -9.758 20.687 -3.696 1.00 32.91 213 ASN A CA 1
ATOM 1733 C C . ASN A 1 213 ? -8.467 21.501 -3.900 1.00 32.91 213 ASN A C 1
ATOM 1735 O O . ASN A 1 213 ? -8.211 22.505 -3.244 1.00 32.91 213 ASN A O 1
ATOM 1739 N N . THR A 1 214 ? -7.629 21.058 -4.841 1.00 35.25 214 THR A N 1
ATOM 1740 C CA . THR A 1 214 ? -6.613 21.912 -5.498 1.00 35.25 214 THR A CA 1
ATOM 1741 C C . THR A 1 214 ? -6.525 21.602 -6.991 1.00 35.25 214 THR A C 1
ATOM 1743 O O . THR A 1 214 ? -5.457 21.377 -7.549 1.00 35.25 214 THR A O 1
ATOM 1746 N N . ALA A 1 215 ? -7.671 21.584 -7.666 1.00 40.81 215 ALA A N 1
ATOM 1747 C CA . ALA A 1 215 ? -7.722 21.605 -9.123 1.00 40.81 215 ALA A CA 1
ATOM 1748 C C . ALA A 1 215 ? -9.098 22.096 -9.585 1.00 40.81 215 ALA A C 1
ATOM 1750 O O . ALA A 1 215 ? -9.948 21.284 -9.928 1.00 40.81 215 ALA A O 1
ATOM 1751 N N . ASN A 1 216 ? -9.291 23.420 -9.545 1.00 40.53 216 ASN A N 1
ATOM 1752 C CA . ASN A 1 216 ? -10.213 24.236 -10.356 1.00 40.53 216 ASN A CA 1
ATOM 1753 C C . ASN A 1 216 ? -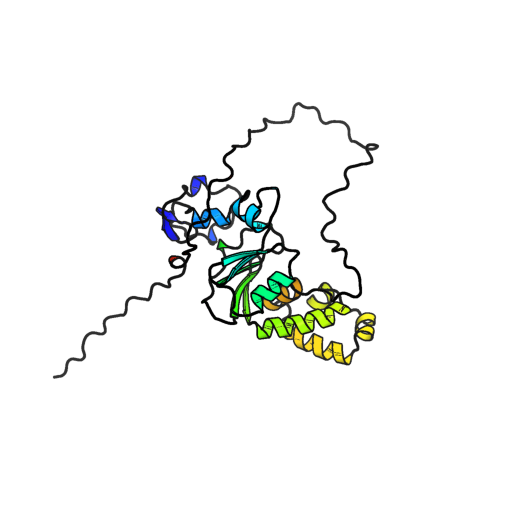10.870 25.335 -9.516 1.00 40.53 216 ASN A C 1
ATOM 1755 O O . ASN A 1 216 ? -12.017 25.205 -9.113 1.00 40.53 216 ASN A O 1
ATOM 1759 N N . ASP A 1 217 ? -10.144 26.434 -9.310 1.00 33.78 217 ASP A N 1
ATOM 1760 C CA . ASP A 1 217 ? -10.773 27.757 -9.244 1.00 33.78 217 ASP A CA 1
ATOM 1761 C C . ASP A 1 217 ? -9.721 28.837 -9.536 1.00 33.78 217 ASP A C 1
ATOM 1763 O O . ASP A 1 217 ? -9.041 29.355 -8.657 1.00 33.78 217 ASP A O 1
ATOM 1767 N N . MET A 1 218 ? -9.520 29.123 -10.823 1.00 40.94 218 MET A N 1
ATOM 1768 C CA . MET A 1 218 ? -8.785 30.301 -11.304 1.00 40.94 218 MET A CA 1
ATOM 1769 C C . MET A 1 218 ? -9.659 31.019 -12.332 1.00 40.94 218 MET A C 1
ATOM 1771 O O . MET A 1 218 ? -9.285 31.204 -13.489 1.00 40.94 218 MET A O 1
ATOM 1775 N N . ALA A 1 219 ? -10.863 31.394 -11.904 1.00 44.66 219 ALA A N 1
ATOM 1776 C CA . ALA A 1 219 ? -11.718 32.325 -12.620 1.00 44.66 219 ALA A CA 1
ATOM 1777 C C . ALA A 1 219 ? -12.360 33.291 -11.616 1.00 44.66 219 ALA A C 1
ATOM 1779 O O . ALA A 1 219 ? -13.457 33.057 -11.124 1.00 44.66 219 ALA A O 1
ATOM 1780 N N . GLY A 1 220 ? -11.659 34.393 -11.337 1.00 36.56 220 GLY A N 1
ATOM 1781 C CA . GLY A 1 220 ? -12.225 35.559 -10.658 1.00 36.56 220 GLY A CA 1
ATOM 1782 C C . GLY A 1 220 ? -11.425 36.015 -9.446 1.00 36.56 220 GLY A C 1
ATOM 1783 O O . GLY A 1 220 ? -11.630 35.507 -8.355 1.00 36.56 220 GLY A O 1
ATOM 1784 N N . ASP A 1 221 ? -10.510 36.965 -9.656 1.00 36.88 221 ASP A N 1
ATOM 1785 C CA . ASP A 1 221 ? -10.533 38.305 -9.037 1.00 36.88 221 ASP A CA 1
ATOM 1786 C C . ASP A 1 221 ? -9.170 38.993 -9.279 1.00 36.88 221 ASP A C 1
ATOM 1788 O O . ASP A 1 221 ? -8.191 38.791 -8.561 1.00 36.88 221 ASP A O 1
ATOM 1792 N N . THR A 1 222 ? -9.058 39.770 -10.361 1.00 40.94 222 THR A N 1
ATOM 1793 C CA . THR A 1 222 ? -7.804 40.427 -10.789 1.00 40.94 222 THR A CA 1
ATOM 1794 C C . THR A 1 222 ? -7.561 41.786 -10.123 1.00 40.94 222 THR A C 1
ATOM 1796 O O . THR A 1 222 ? -6.752 42.573 -10.608 1.00 40.94 222 THR A O 1
ATOM 1799 N N . ALA A 1 223 ? -8.227 42.103 -9.012 1.00 40.34 223 ALA A N 1
ATOM 1800 C CA . ALA A 1 223 ? -8.171 43.446 -8.430 1.00 40.34 223 ALA A CA 1
ATOM 1801 C C . ALA A 1 223 ? -6.909 43.758 -7.592 1.00 40.34 223 ALA A C 1
ATOM 1803 O O . ALA A 1 223 ? -6.793 44.867 -7.070 1.00 40.34 223 ALA A O 1
ATOM 1804 N N . ARG A 1 224 ? -5.952 42.826 -7.441 1.00 41.16 224 ARG A N 1
ATOM 1805 C CA . ARG A 1 224 ? -4.706 43.047 -6.668 1.00 41.16 224 ARG A CA 1
ATOM 1806 C C . ARG A 1 224 ? -3.463 42.373 -7.262 1.00 41.16 224 ARG A C 1
ATOM 1808 O O . ARG A 1 224 ? -2.681 41.757 -6.541 1.00 41.16 224 ARG A O 1
ATOM 1815 N N . LEU A 1 225 ? -3.267 42.487 -8.574 1.00 38.53 225 LEU A N 1
ATOM 1816 C CA . LEU A 1 225 ? -2.005 42.081 -9.195 1.00 38.53 225 LEU A CA 1
ATOM 1817 C C . LEU A 1 225 ? -0.897 43.086 -8.846 1.00 38.53 225 LEU A C 1
ATOM 1819 O O . LEU A 1 225 ? -1.026 44.282 -9.101 1.00 38.53 225 LEU A O 1
ATOM 1823 N N . GLN A 1 226 ? 0.179 42.574 -8.243 1.00 45.09 226 GLN A N 1
ATOM 1824 C CA . GLN A 1 226 ? 1.475 43.245 -8.153 1.00 45.09 226 GLN A CA 1
ATOM 1825 C C . GLN A 1 226 ? 1.954 43.651 -9.555 1.00 45.09 226 GLN A C 1
ATOM 1827 O O . GLN A 1 226 ? 1.673 42.959 -10.536 1.00 45.09 226 GLN A O 1
ATOM 1832 N N . GLU A 1 227 ? 2.672 44.773 -9.637 1.00 45.03 227 GLU A N 1
ATOM 1833 C CA . GLU A 1 227 ? 3.286 45.260 -10.874 1.00 45.03 227 GLU A CA 1
ATOM 1834 C C . GLU A 1 227 ? 4.140 44.173 -11.546 1.00 45.03 227 GLU A C 1
ATOM 1836 O O . GLU A 1 227 ? 4.826 43.389 -10.886 1.00 45.03 227 GLU A O 1
ATOM 1841 N N . GLN A 1 228 ? 4.062 44.118 -12.878 1.00 38.53 228 GLN A N 1
ATOM 1842 C CA . GLN A 1 228 ? 4.774 43.147 -13.703 1.00 38.53 228 GLN A CA 1
ATOM 1843 C C . GLN A 1 228 ? 6.289 43.298 -13.524 1.00 38.53 228 GLN A C 1
ATOM 1845 O O . GLN A 1 228 ? 6.843 44.381 -13.710 1.00 38.53 228 GLN A O 1
ATOM 1850 N N . ILE A 1 229 ? 6.956 42.191 -13.202 1.00 39.91 229 ILE A N 1
ATOM 1851 C CA . ILE A 1 229 ? 8.417 42.105 -13.207 1.00 39.91 229 ILE A CA 1
ATOM 1852 C C . ILE A 1 229 ? 8.897 42.290 -14.662 1.00 39.91 229 ILE A C 1
ATOM 1854 O O . ILE A 1 229 ? 8.336 41.650 -15.557 1.00 39.91 229 ILE A O 1
ATOM 1858 N N . PRO A 1 230 ? 9.898 43.151 -14.927 1.00 38.94 230 PRO A N 1
ATOM 1859 C CA . PRO A 1 230 ? 10.445 43.362 -16.265 1.00 38.94 230 PRO A CA 1
ATOM 1860 C C . PRO A 1 230 ? 10.965 42.070 -16.904 1.00 38.94 230 PRO A C 1
ATOM 1862 O O . PRO A 1 230 ? 11.558 41.218 -16.249 1.00 38.94 230 PRO A O 1
ATOM 1865 N N . ASN A 1 231 ? 10.768 41.963 -18.216 1.00 43.03 231 ASN A N 1
ATOM 1866 C CA . ASN A 1 231 ? 10.973 40.759 -19.027 1.00 43.03 231 ASN A CA 1
ATOM 1867 C C . ASN A 1 231 ? 12.451 40.379 -19.282 1.00 43.03 231 ASN A C 1
ATOM 1869 O O . ASN A 1 231 ? 12.712 39.482 -20.080 1.00 43.03 231 ASN A O 1
ATOM 1873 N N . ASP A 1 232 ? 13.406 41.040 -18.624 1.00 39.72 232 ASP A N 1
ATOM 1874 C CA . ASP A 1 232 ? 14.845 40.881 -18.885 1.00 39.72 232 ASP A CA 1
ATOM 1875 C C . ASP A 1 232 ? 15.535 39.828 -17.993 1.00 39.72 232 ASP A C 1
ATOM 1877 O O . ASP A 1 232 ? 16.706 39.528 -18.207 1.00 39.72 232 ASP A O 1
ATOM 1881 N N . ASP A 1 233 ? 14.817 39.209 -17.045 1.00 42.12 233 ASP A N 1
ATOM 1882 C CA . ASP A 1 233 ? 15.372 38.199 -16.117 1.00 42.12 233 ASP A CA 1
ATOM 1883 C C . ASP A 1 233 ? 14.918 36.751 -16.398 1.00 42.12 233 ASP A C 1
ATOM 1885 O O . ASP A 1 233 ? 15.164 35.829 -15.614 1.00 42.12 233 ASP A O 1
ATOM 1889 N N . LEU A 1 234 ? 14.278 36.500 -17.544 1.00 38.72 234 LEU A N 1
ATOM 1890 C CA . LEU A 1 234 ? 13.911 35.145 -17.960 1.00 38.72 234 LEU A CA 1
ATOM 1891 C C . LEU A 1 234 ? 15.031 34.523 -18.798 1.00 38.72 234 LEU A C 1
ATOM 1893 O O . LEU A 1 234 ? 15.051 34.593 -20.026 1.00 38.72 234 LEU A O 1
ATOM 1897 N N . GLY A 1 235 ? 15.973 33.885 -18.101 1.00 35.09 235 GLY A N 1
ATOM 1898 C CA . GLY A 1 235 ? 16.981 33.019 -18.709 1.00 35.09 235 GLY A CA 1
ATOM 1899 C C . GLY A 1 235 ? 16.363 31.970 -19.646 1.00 35.09 235 GLY A C 1
ATOM 1900 O O . GLY A 1 235 ? 15.263 31.468 -19.414 1.00 35.09 235 GLY A O 1
ATOM 1901 N N . ALA A 1 236 ? 17.092 31.652 -20.718 1.00 34.59 236 ALA A N 1
ATOM 1902 C CA . ALA A 1 236 ? 16.643 30.818 -21.829 1.00 34.59 236 ALA A CA 1
ATOM 1903 C C . ALA A 1 236 ? 15.945 29.516 -21.386 1.00 34.59 236 ALA A C 1
ATOM 1905 O O . ALA A 1 236 ? 16.541 28.637 -20.757 1.00 34.59 236 ALA A O 1
ATOM 1906 N N . ILE A 1 237 ? 14.680 29.379 -21.786 1.00 33.41 237 ILE A N 1
ATOM 1907 C CA . ILE A 1 237 ? 13.908 28.140 -21.698 1.00 33.41 237 ILE A CA 1
ATOM 1908 C C . ILE A 1 237 ? 14.584 27.118 -22.618 1.00 33.41 237 ILE A C 1
ATOM 1910 O O . ILE A 1 237 ? 14.530 27.241 -23.839 1.00 33.41 237 ILE A O 1
ATOM 1914 N N . ARG A 1 238 ? 15.239 26.106 -22.038 1.00 35.81 238 ARG A N 1
ATOM 1915 C CA . ARG A 1 238 ? 15.675 24.924 -22.792 1.00 35.81 238 ARG A CA 1
ATOM 1916 C C . ARG A 1 238 ? 14.442 24.176 -23.296 1.00 35.81 238 ARG A C 1
ATOM 1918 O O . ARG A 1 238 ? 13.545 23.856 -22.513 1.00 35.81 238 ARG A O 1
ATOM 1925 N N . GLU A 1 239 ? 14.416 23.911 -24.597 1.00 32.62 239 GLU A N 1
ATOM 1926 C CA . GLU A 1 239 ? 13.418 23.069 -25.252 1.00 32.62 239 GLU A CA 1
ATOM 1927 C C . GLU A 1 239 ? 13.331 21.696 -24.565 1.00 32.62 239 GLU A C 1
ATOM 1929 O O . GLU A 1 239 ? 14.334 21.118 -24.142 1.00 32.62 239 GLU A O 1
ATOM 1934 N N . ARG A 1 240 ? 12.104 21.185 -24.406 1.00 33.28 240 ARG A N 1
ATOM 1935 C CA . ARG A 1 240 ? 11.853 19.827 -23.911 1.00 33.28 240 ARG A CA 1
ATOM 1936 C C . ARG A 1 240 ? 12.204 18.828 -25.009 1.00 33.28 240 ARG A C 1
ATOM 1938 O O . ARG A 1 240 ? 11.522 18.802 -26.031 1.00 33.28 240 ARG A O 1
ATOM 1945 N N . ASP A 1 241 ? 13.173 17.958 -24.744 1.00 33.34 241 ASP A N 1
ATOM 1946 C CA . ASP A 1 241 ? 13.421 16.772 -25.562 1.00 33.34 241 ASP A CA 1
ATOM 1947 C C . ASP A 1 241 ? 12.159 15.894 -25.641 1.00 33.34 241 ASP A C 1
ATOM 1949 O O . ASP A 1 241 ? 11.621 15.430 -24.631 1.00 33.34 241 ASP A O 1
ATOM 1953 N N . GLN A 1 242 ? 11.681 15.671 -26.867 1.00 36.44 242 GLN A N 1
ATOM 1954 C CA . GLN A 1 242 ? 10.519 14.850 -27.223 1.00 36.44 242 GLN A CA 1
ATOM 1955 C C . GLN A 1 242 ? 10.847 13.345 -27.249 1.00 36.44 242 GLN A C 1
ATOM 1957 O O . GLN A 1 242 ? 10.480 12.636 -28.183 1.00 36.44 242 GLN A O 1
ATOM 1962 N N . ILE A 1 243 ? 11.533 12.825 -26.231 1.00 38.09 243 ILE A N 1
ATOM 1963 C CA . ILE A 1 243 ? 11.789 11.381 -26.106 1.00 38.09 243 ILE A CA 1
ATOM 1964 C C . ILE A 1 243 ? 10.921 10.847 -24.964 1.00 38.09 243 ILE A C 1
ATOM 1966 O O . ILE A 1 243 ? 11.385 10.623 -23.850 1.00 38.09 243 ILE A O 1
ATOM 1970 N N . GLY A 1 244 ? 9.618 10.722 -25.211 1.00 32.00 244 GLY A N 1
ATOM 1971 C CA . GLY A 1 244 ? 8.655 10.210 -24.237 1.00 32.00 244 GLY A CA 1
ATOM 1972 C C . GLY A 1 244 ? 7.809 9.102 -24.847 1.00 32.00 244 GLY A C 1
ATOM 1973 O O . GLY A 1 244 ? 6.950 9.394 -25.669 1.00 32.00 244 GLY A O 1
ATOM 1974 N N . GLY A 1 245 ? 8.056 7.860 -24.422 1.00 43.22 245 GLY A N 1
ATOM 1975 C CA . GLY A 1 245 ? 7.256 6.679 -24.764 1.00 43.22 245 GLY A CA 1
ATOM 1976 C C . GLY A 1 245 ? 7.983 5.689 -25.676 1.00 43.22 245 GLY A C 1
ATOM 1977 O O . GLY A 1 245 ? 7.776 5.689 -26.884 1.00 43.22 245 GLY A O 1
ATOM 1978 N N . LEU A 1 246 ? 8.835 4.825 -25.110 1.00 39.72 246 LEU A N 1
ATOM 1979 C CA . LEU A 1 246 ? 9.528 3.777 -25.882 1.00 39.72 246 LEU A CA 1
ATOM 1980 C C . LEU A 1 246 ? 9.397 2.359 -25.309 1.00 39.72 246 LEU A C 1
ATOM 1982 O O . LEU A 1 246 ? 9.744 1.398 -25.994 1.00 39.72 246 LEU A O 1
ATOM 1986 N N . HIS A 1 247 ? 8.847 2.186 -24.107 1.00 44.34 247 HIS A N 1
ATOM 1987 C CA . HIS A 1 247 ? 8.833 0.876 -23.455 1.00 44.34 247 HIS A CA 1
ATOM 1988 C C . HIS A 1 247 ? 7.462 0.208 -23.594 1.00 44.34 247 HIS A C 1
ATOM 1990 O O . HIS A 1 247 ? 6.503 0.535 -22.895 1.00 44.34 247 HIS A O 1
ATOM 1996 N N . LYS A 1 248 ? 7.373 -0.740 -24.532 1.00 45.25 248 LYS A N 1
ATOM 1997 C CA . LYS A 1 248 ? 6.258 -1.691 -24.614 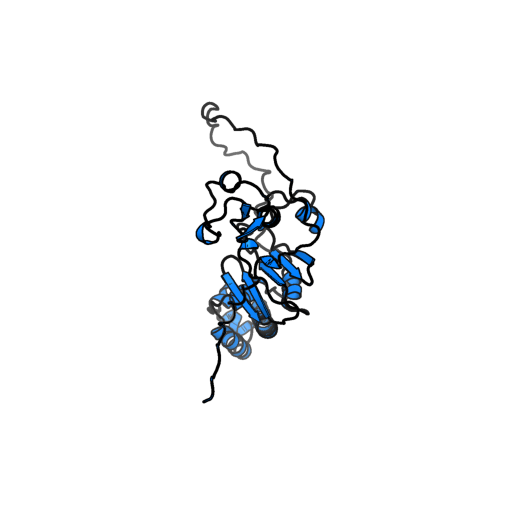1.00 45.25 248 LYS A CA 1
ATOM 1998 C C . LYS A 1 248 ? 6.362 -2.672 -23.447 1.00 45.25 248 LYS A C 1
ATOM 2000 O O . LYS A 1 248 ? 7.465 -3.067 -23.079 1.00 45.25 248 LYS A O 1
ATOM 2005 N N . GLN A 1 249 ? 5.221 -3.079 -22.893 1.00 41.44 249 GLN A N 1
ATOM 2006 C CA . GLN A 1 249 ? 5.174 -4.150 -21.900 1.00 41.44 249 GLN A CA 1
ATOM 2007 C C . GLN A 1 249 ? 5.909 -5.391 -22.452 1.00 41.44 249 GLN A C 1
ATOM 2009 O O . GLN A 1 249 ? 5.612 -5.798 -23.582 1.00 41.44 249 GLN A O 1
ATOM 2014 N N . PRO A 1 250 ? 6.846 -6.004 -21.705 1.00 42.78 250 PRO A N 1
ATOM 2015 C CA . PRO A 1 250 ? 7.443 -7.262 -22.129 1.00 42.78 250 PRO A CA 1
ATOM 2016 C C . PRO A 1 250 ? 6.345 -8.339 -22.252 1.00 42.78 250 PRO A C 1
ATOM 2018 O O . PRO A 1 250 ? 5.440 -8.384 -21.412 1.00 42.78 250 PRO A O 1
ATOM 2021 N N . PRO A 1 251 ? 6.391 -9.190 -23.297 1.00 33.03 251 PRO A N 1
ATOM 2022 C CA . PRO A 1 251 ? 5.313 -10.121 -23.658 1.00 33.03 251 PRO A CA 1
ATOM 2023 C C . PRO A 1 251 ? 4.989 -11.143 -22.563 1.00 33.03 251 PRO A C 1
ATOM 2025 O O . PRO A 1 251 ? 3.871 -11.642 -22.495 1.00 33.03 251 PRO A O 1
ATOM 2028 N N . GLU A 1 252 ? 5.934 -11.399 -21.664 1.00 35.00 252 GLU A N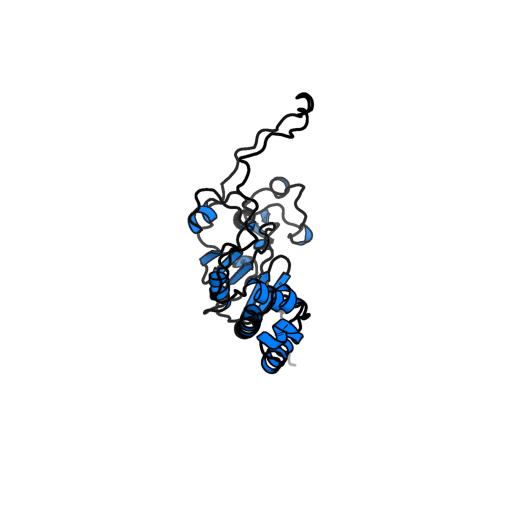 1
ATOM 2029 C CA . GLU A 1 252 ? 5.736 -12.172 -20.449 1.00 35.00 252 GLU A CA 1
ATOM 2030 C C . GLU A 1 252 ? 6.472 -11.433 -19.323 1.00 35.00 252 GLU A C 1
ATOM 2032 O O . GLU A 1 252 ? 7.665 -11.140 -19.440 1.00 35.00 252 GLU A O 1
ATOM 2037 N N . ILE A 1 253 ? 5.782 -11.100 -18.225 1.00 35.84 253 ILE A N 1
ATOM 2038 C CA . ILE A 1 253 ? 6.432 -10.541 -17.030 1.00 35.84 253 ILE A CA 1
ATOM 2039 C C . ILE A 1 253 ? 7.189 -11.688 -16.342 1.00 35.84 253 ILE A C 1
ATOM 2041 O O . ILE A 1 253 ? 6.780 -12.198 -15.301 1.00 35.84 253 ILE A O 1
ATOM 2045 N N . TYR A 1 254 ? 8.316 -12.122 -16.914 1.00 39.12 254 TYR A N 1
ATOM 2046 C CA . TYR A 1 254 ? 9.247 -13.000 -16.214 1.00 39.12 254 TYR A CA 1
ATOM 2047 C C . TYR A 1 254 ? 10.177 -12.171 -15.322 1.00 39.12 254 TYR A C 1
ATOM 2049 O O . TYR A 1 254 ? 11.378 -12.067 -15.556 1.00 39.12 254 TYR A O 1
ATOM 2057 N N . GLN A 1 255 ? 9.643 -11.655 -14.212 1.00 42.78 255 GLN A N 1
ATOM 2058 C CA . GLN A 1 255 ? 10.470 -11.298 -13.048 1.00 42.78 255 GLN A CA 1
ATOM 2059 C C . GLN A 1 255 ? 10.931 -12.548 -12.262 1.00 42.78 255 GLN A C 1
ATOM 2061 O O . GLN A 1 255 ? 11.310 -12.451 -11.096 1.00 42.78 255 GLN A O 1
ATOM 2066 N N . TYR A 1 256 ? 10.899 -13.749 -12.855 1.00 33.78 256 TYR A N 1
ATOM 2067 C CA . TYR A 1 256 ? 11.290 -14.984 -12.163 1.00 33.78 256 TYR A CA 1
ATOM 2068 C C . TYR A 1 256 ? 12.751 -14.971 -11.718 1.00 33.78 256 TYR A C 1
ATOM 2070 O O . TYR A 1 256 ? 13.046 -15.370 -10.599 1.00 33.78 256 TYR A O 1
ATOM 2078 N N . SER A 1 257 ? 13.649 -14.398 -12.511 1.00 36.75 257 SER A N 1
ATOM 2079 C CA . SER A 1 257 ? 15.077 -14.360 -12.194 1.00 36.75 257 SER A CA 1
ATOM 2080 C C . SER A 1 257 ? 15.474 -13.250 -11.209 1.00 36.75 257 SER A C 1
ATOM 2082 O O . SER A 1 257 ? 16.652 -13.102 -10.897 1.00 36.75 257 SER A O 1
ATOM 2084 N N . LEU A 1 258 ? 14.544 -12.392 -10.769 1.00 42.12 258 LEU A N 1
ATOM 2085 C CA . LEU A 1 258 ? 14.857 -11.235 -9.911 1.00 42.12 258 LEU A CA 1
ATOM 2086 C C . LEU A 1 258 ? 15.043 -11.652 -8.445 1.00 42.12 258 LEU A C 1
ATOM 2088 O O . LEU A 1 258 ? 15.635 -10.920 -7.659 1.00 42.12 258 LEU A O 1
ATOM 2092 N N . PHE A 1 259 ? 14.563 -12.851 -8.096 1.00 42.38 259 PHE A N 1
ATOM 2093 C CA . PHE A 1 259 ? 14.518 -13.358 -6.726 1.00 42.38 259 PHE A CA 1
ATOM 2094 C C . PHE A 1 259 ? 14.754 -14.871 -6.626 1.00 42.38 259 PHE A C 1
ATOM 2096 O O . PHE A 1 259 ? 14.401 -15.477 -5.612 1.00 42.38 259 PHE A O 1
ATOM 2103 N N . GLU A 1 260 ? 15.357 -15.507 -7.638 1.00 33.59 260 GLU A N 1
ATOM 2104 C CA . GLU A 1 260 ? 15.923 -16.838 -7.420 1.00 33.59 260 GLU A CA 1
ATOM 2105 C C . GLU A 1 260 ? 17.057 -16.695 -6.405 1.00 33.59 260 GLU A C 1
ATOM 2107 O O . GLU A 1 260 ? 18.164 -16.262 -6.720 1.00 33.59 260 GLU A O 1
ATOM 2112 N N . ILE A 1 261 ? 16.763 -17.036 -5.150 1.00 37.09 261 ILE A N 1
ATOM 2113 C CA . ILE A 1 261 ? 17.780 -17.302 -4.143 1.00 37.09 261 ILE A CA 1
ATOM 2114 C C . ILE A 1 261 ? 18.678 -18.366 -4.767 1.00 37.09 261 ILE A C 1
ATOM 2116 O O . ILE A 1 261 ? 18.267 -19.520 -4.905 1.00 37.09 261 ILE A O 1
ATOM 2120 N N . THR A 1 262 ? 19.892 -17.987 -5.164 1.00 39.19 262 THR A N 1
ATOM 2121 C CA . THR A 1 262 ? 20.935 -18.941 -5.524 1.00 39.19 262 THR A CA 1
ATOM 2122 C C . THR A 1 262 ? 21.028 -19.944 -4.383 1.00 39.19 262 THR A C 1
ATOM 2124 O O . THR A 1 262 ? 21.488 -19.602 -3.289 1.00 39.19 262 THR A O 1
ATOM 2127 N N . LYS A 1 263 ? 20.539 -21.170 -4.607 1.00 36.25 263 LYS A N 1
ATOM 2128 C CA . LYS A 1 263 ? 20.754 -22.284 -3.683 1.00 36.25 263 LYS A CA 1
ATOM 2129 C C . LYS A 1 263 ? 22.259 -22.335 -3.411 1.00 36.25 263 LYS A C 1
ATOM 2131 O O . LYS A 1 263 ? 23.022 -22.407 -4.378 1.00 36.25 263 LYS A O 1
ATOM 2136 N N . PRO A 1 264 ? 22.720 -22.294 -2.150 1.00 37.56 264 PRO A N 1
ATOM 2137 C CA . PRO A 1 264 ? 24.133 -22.484 -1.887 1.00 37.56 264 PRO A CA 1
ATOM 2138 C C . PRO A 1 264 ? 24.524 -23.861 -2.422 1.00 37.56 264 PRO A C 1
ATOM 2140 O O . PRO A 1 264 ? 23.876 -24.864 -2.110 1.00 37.56 264 PRO A O 1
ATOM 2143 N N . ALA A 1 265 ? 25.559 -23.886 -3.263 1.00 42.19 265 ALA A N 1
ATOM 2144 C CA . ALA A 1 265 ? 26.148 -25.107 -3.783 1.00 42.19 265 ALA A CA 1
ATOM 2145 C C . ALA A 1 265 ? 26.404 -26.067 -2.614 1.00 42.19 265 ALA A C 1
ATOM 2147 O O . ALA A 1 265 ? 27.141 -25.751 -1.674 1.00 42.19 265 ALA A O 1
ATOM 2148 N N . GLY A 1 266 ? 25.732 -27.219 -2.647 1.00 37.78 266 GLY A N 1
ATOM 2149 C CA . GLY A 1 266 ? 25.860 -28.248 -1.630 1.00 37.78 266 GLY A CA 1
ATOM 2150 C C . GLY A 1 266 ? 27.328 -28.617 -1.449 1.00 37.78 266 GLY A C 1
ATOM 2151 O O . GLY A 1 266 ? 28.001 -29.034 -2.391 1.00 37.78 266 GLY A O 1
ATOM 2152 N N . LYS A 1 267 ? 27.832 -28.456 -0.223 1.00 42.06 267 LYS A N 1
ATOM 2153 C CA . LYS A 1 267 ? 29.126 -29.000 0.181 1.00 42.06 267 LYS A CA 1
ATOM 2154 C C . LYS A 1 267 ? 29.092 -30.515 -0.018 1.00 42.06 267 LYS A C 1
ATOM 2156 O O . LYS A 1 267 ? 28.386 -31.220 0.699 1.00 42.06 267 LYS A O 1
ATOM 2161 N N . ASN A 1 268 ? 29.903 -30.996 -0.955 1.00 41.34 268 ASN A N 1
ATOM 2162 C CA . ASN A 1 268 ? 30.312 -32.392 -1.059 1.00 41.34 268 ASN A CA 1
ATOM 2163 C C . ASN A 1 268 ? 30.864 -32.869 0.296 1.00 41.34 268 ASN A C 1
ATOM 2165 O O . ASN A 1 268 ? 32.003 -32.564 0.651 1.00 41.34 268 ASN A O 1
ATOM 2169 N N . ARG A 1 269 ? 30.075 -33.640 1.052 1.00 41.03 269 ARG A N 1
ATOM 2170 C CA . ARG A 1 269 ? 30.601 -34.496 2.122 1.00 41.03 269 ARG A CA 1
ATOM 2171 C C . ARG A 1 269 ? 31.195 -35.737 1.464 1.00 41.03 269 ARG A C 1
ATOM 2173 O O . ARG A 1 269 ? 30.474 -36.650 1.078 1.00 41.03 269 ARG A O 1
ATOM 2180 N N . ARG A 1 270 ? 32.520 -35.741 1.305 1.00 42.00 270 ARG A N 1
ATOM 2181 C CA . ARG A 1 270 ? 33.281 -36.941 0.948 1.00 42.00 270 ARG A CA 1
ATOM 2182 C C . ARG A 1 270 ? 33.275 -37.917 2.128 1.00 42.00 270 ARG A C 1
ATOM 2184 O O . ARG A 1 270 ? 33.724 -37.560 3.210 1.00 42.00 270 ARG A O 1
ATOM 2191 N N . GLY A 1 271 ? 32.757 -39.114 1.859 1.00 37.44 271 GLY A N 1
ATOM 2192 C CA . GLY A 1 271 ? 33.337 -40.413 2.208 1.00 37.44 271 GLY A CA 1
ATOM 2193 C C . GLY A 1 271 ? 33.684 -40.688 3.667 1.00 37.44 271 GLY A C 1
ATOM 2194 O O . GLY A 1 271 ? 34.784 -40.380 4.113 1.00 37.44 271 GLY A O 1
ATOM 2195 N N . ALA A 1 272 ? 32.796 -41.413 4.346 1.00 41.81 272 ALA A N 1
ATOM 2196 C CA . ALA A 1 272 ? 33.204 -42.371 5.364 1.00 41.81 272 ALA A CA 1
ATOM 2197 C C . ALA A 1 272 ? 33.943 -43.525 4.664 1.00 41.81 272 ALA A C 1
ATOM 2199 O O . ALA A 1 272 ? 33.378 -44.175 3.784 1.00 41.81 272 ALA A O 1
ATOM 2200 N N . GLY A 1 273 ? 35.209 -43.734 5.019 1.00 38.44 273 GLY A N 1
ATOM 2201 C CA . GLY A 1 273 ? 35.989 -44.908 4.650 1.00 38.44 273 GLY A CA 1
ATOM 2202 C C . GLY A 1 273 ? 36.118 -45.823 5.860 1.00 38.44 273 GLY A C 1
ATOM 2203 O O . GLY A 1 273 ? 36.788 -45.477 6.825 1.00 38.44 273 GLY A O 1
ATOM 2204 N N . THR A 1 274 ? 35.445 -46.964 5.793 1.00 39.53 274 THR A N 1
ATOM 2205 C CA . THR A 1 274 ? 35.747 -48.201 6.521 1.00 39.53 274 THR A CA 1
ATOM 2206 C C . THR A 1 274 ? 37.113 -48.740 6.105 1.00 39.53 274 THR A C 1
ATOM 2208 O O . THR A 1 274 ? 37.275 -49.011 4.916 1.00 39.53 274 THR A O 1
ATOM 2211 N N . VAL A 1 275 ? 38.024 -48.934 7.067 1.00 45.09 275 VAL A N 1
ATOM 2212 C CA . VAL A 1 275 ? 38.750 -50.190 7.379 1.00 45.09 275 VAL A CA 1
ATOM 2213 C C . VAL A 1 275 ? 39.079 -50.155 8.869 1.00 45.09 275 VAL A C 1
ATOM 2215 O O . VAL A 1 275 ? 39.594 -49.106 9.313 1.00 45.09 275 VAL A O 1
#

Foldseek 3Di:
DAAFLLRDDADAAFPVVVDDPPDDVSVNTDVPDGHHHLLRVQLQAQFAPPVCVLVVHPGGHGNLQWKWFAAPQDIDTHGLVPLVVVLCQLQPFWHTQWTEGHNPSPDRFRSVIHGDDTRDQWDWHRYPPDTATDHNVLLVVLLVLLLLLVLQDPLVCLQVVPDDPVSCVVSDVVSCVVSSVVCPVVRPHPSNVSSSSSHDHPDPDDDPPPPPPPPDDPDDDPPDDDDDDDPPPDDDDDDDDPPHDDRDDDPGPPPVSSDPPPDPDDPDPDDDDDD

Secondary structure (DSSP, 8-state):
-BBTTT--B--EEEHHHH--TT---GGGS-TT--EEEHHHHGGG-SSBHHHHHHHT-SS-B-GGGEEEEEETTEEEEEETT-HHHHHHHHHSSSPPSEEEE-SSS-S--GGGPPPPPTT-SEEEEEETTEEEEEEHHHHHHHHHHHHHHHTTS-HHHHHH----HHHHHHH-HHHHHHHHHHHHTTTTSHHHHHHHHH----SSS----TT--SSS---S--TTPPPPPPTT-----PPPP------PPPSS--GGGGS---PPPP---------

Sequence (275 aa):
MKCRVCGQNKDGIDFNQWVKQTFTNYDLLVGDGDVICDDCAFWFDQASEELQKRVGKDKPQRMQNYSHFILGGEWIPVGKGDKDKMKRLLLDGAFPELAAIAVSGQKHLVFRARRNPAGQNCGWVQFEEQAVWVDQDKLRNLLDVIERLYKVFSKAEIESGKYLLNRVYQYGIEKWIIDDKALLKYRKTGLFELALFLAKRSENGDERDDSDNTANDMAGDTARLQEQIPNDDLGAIRERDQIGGLHKQPPEIYQYSLFEITKPAGKNRRGAGTV

Radius of gyration: 24.59 Å; chains: 1; bounding box: 64×95×54 Å

pLDDT: mean 78.95, std 24.43, range [32.0, 98.06]